Protein AF-A0A2D4XQH2-F1 (afdb_monomer_lite)

Structure (mmCIF, N/CA/C/O backbone):
data_AF-A0A2D4XQH2-F1
#
_entry.id   AF-A0A2D4XQH2-F1
#
loop_
_atom_site.group_PDB
_atom_site.id
_atom_site.type_symbol
_atom_site.label_atom_id
_atom_site.label_alt_id
_atom_site.label_comp_id
_atom_site.label_asym_id
_atom_site.label_entity_id
_atom_site.label_seq_id
_atom_site.pdbx_PDB_ins_code
_atom_site.Cartn_x
_atom_site.Cartn_y
_atom_site.Cartn_z
_atom_site.occupancy
_atom_site.B_iso_or_equiv
_atom_site.auth_seq_id
_atom_site.auth_comp_id
_atom_site.auth_asym_id
_atom_site.auth_atom_id
_atom_site.pdbx_PDB_model_num
ATOM 1 N N . MET A 1 1 ? -14.498 -69.680 121.177 1.00 33.56 1 MET A N 1
ATOM 2 C CA . MET A 1 1 ? -14.642 -70.491 119.951 1.00 33.56 1 MET A CA 1
ATOM 3 C C . MET A 1 1 ? -16.124 -70.584 119.630 1.00 33.56 1 MET A C 1
ATOM 5 O O . MET A 1 1 ? -16.841 -70.892 120.567 1.00 33.56 1 MET A O 1
ATOM 9 N N . ALA A 1 2 ? -16.500 -70.309 118.367 1.00 35.28 2 ALA A N 1
ATOM 10 C CA . ALA A 1 2 ? -17.750 -70.662 117.654 1.00 35.28 2 ALA A CA 1
ATOM 11 C C . ALA A 1 2 ? -19.097 -70.242 118.309 1.00 35.28 2 ALA A C 1
ATOM 13 O O . ALA A 1 2 ? -19.304 -70.451 119.488 1.00 35.28 2 ALA A O 1
ATOM 14 N N . GLU A 1 3 ? -20.089 -69.634 117.653 1.00 36.34 3 GLU A N 1
ATOM 15 C CA . GLU A 1 3 ? -20.541 -69.719 116.262 1.00 36.34 3 GLU A CA 1
ATOM 16 C C . GLU A 1 3 ? -21.448 -68.514 115.923 1.00 36.34 3 GLU A C 1
ATOM 18 O O . GLU A 1 3 ? -22.173 -67.991 116.769 1.00 36.34 3 GLU A O 1
ATOM 23 N N . ILE A 1 4 ? -21.423 -68.096 114.658 1.00 46.62 4 ILE A N 1
ATOM 24 C CA . ILE A 1 4 ? -22.301 -67.083 114.059 1.00 46.62 4 ILE A CA 1
ATOM 25 C C . ILE A 1 4 ? -23.656 -67.728 113.737 1.00 46.62 4 ILE A C 1
ATOM 27 O O . ILE A 1 4 ? -23.689 -68.774 113.091 1.00 46.62 4 ILE A O 1
ATOM 31 N N . ARG A 1 5 ? -24.777 -67.051 114.025 1.00 40.00 5 ARG A N 1
ATOM 32 C CA . ARG A 1 5 ? -26.011 -67.227 113.240 1.00 40.00 5 ARG A CA 1
ATOM 33 C C . ARG A 1 5 ? -26.412 -65.916 112.573 1.00 40.00 5 ARG A C 1
ATOM 35 O O . ARG A 1 5 ? -26.566 -64.883 113.213 1.00 40.00 5 ARG A O 1
ATOM 42 N N . ARG A 1 6 ? -26.485 -66.003 111.244 1.00 38.06 6 ARG A N 1
ATOM 43 C CA . ARG A 1 6 ? -26.734 -64.934 110.278 1.00 38.06 6 ARG A CA 1
ATOM 44 C C . ARG A 1 6 ? -28.189 -64.455 110.297 1.00 38.06 6 ARG A C 1
ATOM 46 O O . ARG A 1 6 ? -29.112 -65.217 110.558 1.00 38.06 6 ARG A O 1
ATOM 53 N N . LEU A 1 7 ? -28.309 -63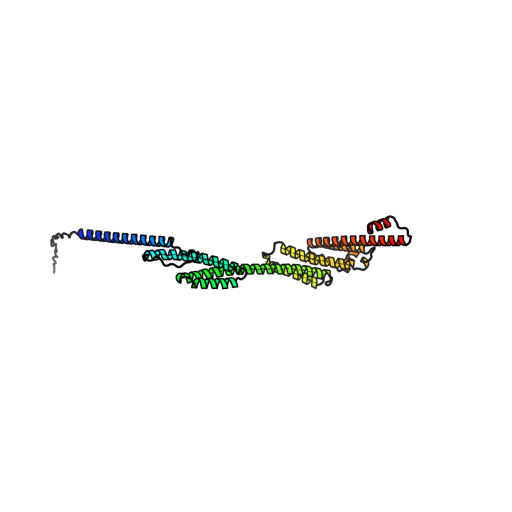.183 109.933 1.00 50.84 7 LEU A N 1
ATOM 54 C CA . LEU A 1 7 ? -29.490 -62.382 109.624 1.00 50.84 7 LEU A CA 1
ATOM 55 C C . LEU A 1 7 ? -30.499 -63.082 108.695 1.00 50.84 7 LEU A C 1
ATOM 57 O O . LEU A 1 7 ? -30.106 -63.725 107.722 1.00 50.84 7 LEU A O 1
ATOM 61 N N . GLN A 1 8 ? -31.787 -62.801 108.902 1.00 37.16 8 GLN A N 1
ATOM 62 C CA . GLN A 1 8 ? -32.761 -62.720 107.812 1.00 37.16 8 GLN A CA 1
ATOM 63 C C . GLN A 1 8 ? -33.460 -61.363 107.879 1.00 37.16 8 GLN A C 1
ATOM 65 O O . GLN A 1 8 ? -34.211 -61.068 108.806 1.00 37.16 8 GLN A O 1
ATOM 70 N N . SER A 1 9 ? -33.155 -60.519 106.898 1.00 39.28 9 SER A N 1
ATOM 71 C CA . SER A 1 9 ? -33.803 -59.236 106.667 1.00 39.28 9 SER A CA 1
ATOM 72 C C . SER A 1 9 ? -34.855 -59.358 105.563 1.00 39.28 9 SER A C 1
ATOM 74 O O . SER A 1 9 ? -34.510 -59.753 104.452 1.00 39.28 9 SER A O 1
ATOM 76 N N . GLN A 1 10 ? -36.056 -58.858 105.882 1.00 45.34 10 GLN A N 1
ATOM 77 C CA . GLN A 1 10 ? -37.052 -58.220 104.999 1.00 45.34 10 GLN A CA 1
ATOM 78 C C . GLN A 1 10 ? -37.890 -59.114 104.052 1.00 45.34 10 GLN A C 1
ATOM 80 O O . GLN A 1 10 ? -37.383 -60.085 103.506 1.00 45.34 10 GLN A O 1
ATOM 85 N N . PRO A 1 11 ? -39.203 -58.812 103.884 1.00 40.53 11 PRO A N 1
ATOM 86 C CA . PRO A 1 11 ? -39.666 -57.524 103.353 1.00 40.53 11 PRO A CA 1
ATOM 87 C C . PRO A 1 11 ? -40.756 -56.819 104.173 1.00 40.53 11 PRO A C 1
ATOM 89 O O . PRO A 1 11 ? -41.737 -57.410 104.619 1.00 40.53 11 PRO A O 1
ATOM 92 N N . VAL A 1 12 ? -40.602 -55.500 104.308 1.00 47.88 12 VAL A N 1
ATOM 93 C CA . VAL A 1 12 ? -41.671 -54.599 104.746 1.00 47.88 12 VAL A CA 1
ATOM 94 C C . VAL A 1 12 ? -42.669 -54.492 103.595 1.00 47.88 12 VAL A C 1
ATOM 96 O O . VAL A 1 12 ? -42.350 -53.955 102.535 1.00 47.88 12 VAL A O 1
ATOM 99 N N . PHE A 1 13 ? -43.876 -55.021 103.790 1.00 39.31 13 PHE A N 1
ATOM 100 C CA . PHE A 1 13 ? -44.998 -54.838 102.872 1.00 39.31 13 PHE A CA 1
ATOM 101 C C . PHE A 1 13 ? -45.467 -53.380 102.926 1.00 39.31 13 PHE A C 1
ATOM 103 O O . PHE A 1 13 ? -46.386 -53.032 103.664 1.00 39.31 13 PHE A O 1
ATOM 110 N N . ASN A 1 14 ? -44.836 -52.515 102.134 1.00 46.44 14 ASN A N 1
ATOM 111 C CA . ASN A 1 14 ? -45.397 -51.210 101.827 1.00 46.44 14 ASN A CA 1
ATOM 112 C C . ASN A 1 14 ? -46.327 -51.390 100.621 1.00 46.44 14 ASN A C 1
ATOM 114 O O . ASN A 1 14 ? -45.873 -51.558 99.489 1.00 46.44 14 ASN A O 1
ATOM 118 N N . LYS A 1 15 ? -47.639 -51.447 100.871 1.00 43.81 15 LYS A N 1
ATOM 119 C CA . LYS A 1 15 ? -48.638 -51.426 99.796 1.00 43.81 15 LYS A CA 1
ATOM 120 C C . LYS A 1 15 ? -48.447 -50.120 99.009 1.00 43.81 15 LYS A C 1
ATOM 122 O O . LYS A 1 15 ? -48.365 -49.070 99.648 1.00 43.81 15 LYS A O 1
ATOM 127 N N . PRO A 1 16 ? -48.386 -50.135 97.666 1.00 48.94 16 PRO A N 1
ATOM 128 C CA . PRO A 1 16 ? -48.354 -48.897 96.908 1.00 48.94 16 PRO A CA 1
ATOM 129 C C . PRO A 1 16 ? -49.675 -48.163 97.149 1.00 48.94 16 PRO A C 1
ATOM 131 O O . PRO A 1 16 ? -50.749 -48.646 96.790 1.00 48.94 16 PRO A O 1
ATOM 134 N N . ILE A 1 17 ? -49.592 -47.003 97.797 1.00 40.69 17 ILE A N 1
ATOM 135 C CA . ILE A 1 17 ? -50.653 -46.002 97.752 1.00 40.69 17 ILE A CA 1
ATOM 136 C C . ILE A 1 17 ? -50.818 -45.669 96.271 1.00 40.69 17 ILE A C 1
ATOM 138 O O . ILE A 1 17 ? -49.867 -45.229 95.625 1.00 40.69 17 ILE A O 1
ATOM 142 N N . GLY A 1 18 ? -52.000 -45.941 95.721 1.00 40.56 18 GLY A N 1
ATOM 143 C CA . GLY A 1 18 ? -52.347 -45.545 94.365 1.00 40.56 18 GLY A CA 1
ATOM 144 C C . GLY A 1 18 ? -52.263 -44.029 94.255 1.00 40.56 18 GLY A C 1
ATOM 145 O O . GLY A 1 18 ? -53.177 -43.321 94.670 1.00 40.56 18 GLY A O 1
ATOM 146 N N . VAL A 1 19 ? -51.154 -43.527 93.717 1.00 46.06 19 VAL A N 1
ATOM 147 C CA . VAL A 1 19 ? -51.055 -42.136 93.296 1.00 46.06 19 VAL A CA 1
ATOM 148 C C . VAL A 1 19 ? -51.860 -42.047 92.010 1.00 46.06 19 VAL A C 1
ATOM 150 O O . VAL A 1 19 ? -51.400 -42.449 90.941 1.00 46.06 19 VAL A O 1
ATOM 153 N N . VAL A 1 20 ? -53.098 -41.570 92.123 1.00 46.50 20 VAL A N 1
ATOM 154 C CA . VAL A 1 20 ? -53.851 -41.090 90.967 1.00 46.50 20 VAL A CA 1
ATOM 155 C C . VAL A 1 20 ? -53.022 -39.943 90.405 1.00 46.50 20 VAL A C 1
ATOM 157 O O . VAL A 1 20 ? -52.939 -38.875 91.008 1.00 46.50 20 VAL A O 1
ATOM 160 N N . THR A 1 21 ? -52.322 -40.189 89.300 1.00 48.94 21 THR A N 1
ATOM 161 C CA . THR A 1 21 ? -51.629 -39.128 88.579 1.00 48.94 21 THR A CA 1
ATOM 162 C C . THR A 1 21 ? -52.710 -38.156 88.108 1.00 48.94 21 THR A C 1
ATOM 164 O O . THR A 1 21 ? -53.622 -38.583 87.393 1.00 48.94 21 THR A O 1
ATOM 167 N N . PRO A 1 22 ? -52.689 -36.877 88.530 1.00 49.72 22 PRO A N 1
ATOM 168 C CA . PRO A 1 22 ? -53.631 -35.906 88.003 1.00 49.72 22 PRO A CA 1
ATOM 169 C C . PRO A 1 22 ? -53.461 -35.878 86.483 1.00 49.72 22 PRO A C 1
ATOM 171 O O . PRO A 1 22 ? -52.346 -35.866 85.963 1.00 49.72 22 PRO A O 1
ATOM 174 N N . SER A 1 23 ? -54.575 -35.973 85.764 1.00 53.53 23 SER A N 1
ATOM 175 C CA . SER A 1 23 ? -54.572 -36.045 84.308 1.00 53.53 23 SER A CA 1
ATOM 176 C C . SER A 1 23 ? -53.878 -34.814 83.715 1.00 53.53 23 SER A C 1
ATOM 178 O O . SER A 1 23 ? -54.429 -33.716 83.715 1.00 53.53 23 SER A O 1
ATOM 180 N N . ASN A 1 24 ? -52.689 -35.009 83.135 1.00 56.41 24 ASN A N 1
ATOM 181 C CA . ASN A 1 24 ? -51.982 -33.991 82.348 1.00 56.41 24 ASN A CA 1
ATOM 182 C C . ASN A 1 24 ? -52.669 -33.714 80.993 1.00 56.41 24 ASN A C 1
ATOM 184 O O . ASN A 1 24 ? -52.065 -33.079 80.134 1.00 56.41 24 ASN A O 1
ATOM 188 N N . ALA A 1 25 ? -53.889 -34.214 80.753 1.00 55.41 25 ALA A N 1
ATOM 189 C CA . ALA A 1 25 ? -54.602 -34.027 79.490 1.00 55.41 25 ALA A CA 1
ATOM 190 C C . ALA A 1 25 ? -54.960 -32.555 79.240 1.00 55.41 25 ALA A C 1
ATOM 192 O O . ALA A 1 25 ? -54.833 -32.093 78.115 1.00 55.41 25 ALA A O 1
ATOM 193 N N . GLY A 1 26 ? -55.326 -31.797 80.282 1.00 55.16 26 GLY A N 1
ATOM 194 C CA . GLY A 1 26 ? -55.585 -30.356 80.158 1.00 55.16 26 GLY A CA 1
ATOM 195 C C . GLY A 1 26 ? -54.319 -29.540 79.871 1.00 55.16 26 GLY A C 1
ATOM 196 O O . GLY A 1 26 ? -54.359 -28.609 79.076 1.00 55.16 26 GLY A O 1
ATOM 197 N N . VAL A 1 27 ? -53.181 -29.932 80.459 1.00 61.25 27 VAL A N 1
ATOM 198 C CA . VAL A 1 27 ? -51.874 -29.288 80.228 1.00 61.25 27 VAL A CA 1
ATOM 199 C C . VAL A 1 27 ? -51.341 -29.624 78.832 1.00 61.25 27 VAL A C 1
ATOM 201 O O . VAL A 1 27 ? -50.941 -28.719 78.113 1.00 61.25 27 VAL A O 1
ATOM 204 N N . ARG A 1 28 ? -51.437 -30.888 78.394 1.00 60.81 28 ARG A N 1
ATOM 205 C CA . ARG A 1 28 ? -51.074 -31.305 77.028 1.00 60.81 28 ARG A CA 1
ATOM 206 C C . ARG A 1 28 ? -51.970 -30.678 75.965 1.00 60.81 28 ARG A C 1
ATOM 208 O O . ARG A 1 28 ? -51.460 -30.221 74.953 1.00 60.81 28 ARG A O 1
ATOM 215 N N . ALA A 1 29 ? -53.279 -30.590 76.204 1.00 60.72 29 ALA A N 1
ATOM 216 C CA . ALA A 1 29 ? -54.193 -29.900 75.295 1.00 60.72 29 ALA A CA 1
ATOM 217 C C . ALA A 1 29 ? -53.886 -28.393 75.217 1.00 60.72 29 ALA A C 1
ATOM 219 O O . ALA A 1 29 ? -53.939 -27.809 74.134 1.00 60.72 29 ALA A O 1
ATOM 220 N N . ALA A 1 30 ? -53.516 -27.758 76.335 1.00 60.03 30 ALA A N 1
ATOM 221 C CA . ALA A 1 30 ? -53.080 -26.362 76.349 1.00 60.03 30 ALA A CA 1
ATOM 222 C C . ALA A 1 30 ? -51.736 -26.161 75.621 1.00 60.03 30 ALA A C 1
ATOM 224 O O . ALA A 1 30 ? -51.608 -25.216 74.847 1.00 60.03 30 ALA A O 1
ATOM 225 N N . GLU A 1 31 ? -50.767 -27.063 75.798 1.00 68.94 31 GLU A N 1
ATOM 226 C CA . GLU A 1 31 ? -49.486 -27.061 75.075 1.00 68.94 31 GLU A CA 1
ATOM 227 C C . GLU A 1 31 ? -49.671 -27.302 73.571 1.00 68.94 31 GLU A C 1
ATOM 229 O O . GLU A 1 31 ? -49.064 -26.612 72.755 1.00 68.94 31 GLU A O 1
ATOM 234 N N . GLU A 1 32 ? -50.540 -28.231 73.170 1.00 68.12 32 GLU A N 1
ATOM 235 C CA . GLU A 1 32 ? -50.879 -28.478 71.764 1.00 68.12 32 GLU A CA 1
ATOM 236 C C . GLU A 1 32 ? -51.598 -27.283 71.133 1.00 68.12 32 GLU A C 1
ATOM 238 O O . GLU A 1 32 ? -51.274 -26.898 70.010 1.00 68.12 32 GLU A O 1
ATOM 243 N N . THR A 1 33 ? -52.504 -26.633 71.869 1.00 66.44 33 THR A N 1
ATOM 244 C CA . THR A 1 33 ? -53.197 -25.419 71.407 1.00 66.44 33 THR A CA 1
ATOM 245 C C . THR A 1 33 ? -52.235 -24.234 71.300 1.00 66.44 33 THR A C 1
ATOM 247 O O . THR A 1 33 ? -52.284 -23.491 70.320 1.00 66.44 33 THR A O 1
ATOM 250 N N . ALA A 1 34 ? -51.311 -24.075 72.252 1.00 68.31 34 ALA A N 1
ATOM 251 C CA . ALA A 1 34 ? -50.267 -23.053 72.205 1.00 68.31 34 ALA A CA 1
ATOM 252 C C . ALA A 1 34 ? -49.289 -23.289 71.041 1.00 68.31 34 ALA A C 1
ATOM 254 O O . ALA A 1 34 ? -48.958 -22.354 70.312 1.00 68.31 34 ALA A O 1
ATOM 255 N N . ASN A 1 35 ? -48.883 -24.540 70.805 1.00 75.38 35 ASN A N 1
ATOM 256 C CA . ASN A 1 35 ? -48.031 -24.924 69.678 1.00 75.38 35 ASN A CA 1
ATOM 257 C C . ASN A 1 35 ? -48.737 -24.734 68.328 1.00 75.38 35 ASN A C 1
ATOM 259 O O . ASN A 1 35 ? -48.115 -24.276 67.367 1.00 75.38 35 ASN A O 1
ATOM 263 N N . LEU A 1 36 ? -50.032 -25.048 68.242 1.00 74.06 36 LEU A N 1
ATOM 264 C CA . LEU A 1 36 ? -50.850 -24.784 67.060 1.00 74.06 36 LEU A CA 1
ATOM 265 C C . LEU A 1 36 ? -50.985 -23.276 66.813 1.00 74.06 36 LEU A C 1
ATOM 267 O O . LEU A 1 36 ? -50.742 -22.826 65.696 1.00 74.06 36 LEU A O 1
ATOM 271 N N . GLY A 1 37 ? -51.281 -22.489 67.850 1.00 68.94 37 GLY A N 1
ATOM 272 C CA . GLY A 1 37 ? -51.360 -21.029 67.776 1.00 68.94 37 GLY A CA 1
ATOM 273 C C . GLY A 1 37 ? -50.041 -20.386 67.341 1.00 68.94 37 GLY A C 1
ATOM 274 O O . GLY A 1 37 ? -50.038 -19.528 66.460 1.00 68.94 37 GLY A O 1
ATOM 275 N N . ALA A 1 38 ? -48.908 -20.857 67.869 1.00 73.12 38 ALA A N 1
ATOM 276 C CA . ALA A 1 38 ? -47.577 -20.411 67.460 1.00 73.12 38 ALA A CA 1
ATOM 277 C C . ALA A 1 38 ? -47.268 -20.768 65.994 1.00 73.12 38 ALA A C 1
ATOM 279 O O . ALA A 1 38 ? -46.775 -19.924 65.247 1.00 73.12 38 ALA A O 1
ATOM 280 N N . ARG A 1 39 ? -47.613 -21.984 65.541 1.00 74.81 39 ARG A N 1
ATOM 281 C CA . ARG A 1 39 ? -47.459 -22.396 64.131 1.00 74.81 39 ARG A CA 1
ATOM 282 C C . ARG A 1 39 ? -48.355 -21.594 63.192 1.00 74.81 39 ARG A C 1
ATOM 284 O O . ARG A 1 39 ? -47.905 -21.206 62.117 1.00 74.81 39 ARG A O 1
ATOM 291 N N . MET A 1 40 ? -49.595 -21.316 63.593 1.00 72.44 40 MET A N 1
ATOM 292 C CA . MET A 1 40 ? -50.516 -20.477 62.827 1.00 72.44 40 MET A CA 1
ATOM 293 C C . MET A 1 40 ? -49.982 -19.049 62.716 1.00 72.44 40 MET A C 1
ATOM 295 O O . MET A 1 40 ? -49.864 -18.539 61.607 1.00 72.44 40 MET A O 1
ATOM 299 N N . MET A 1 41 ? -49.576 -18.435 63.830 1.00 73.50 41 MET A N 1
ATOM 300 C CA . MET A 1 41 ? -48.958 -17.103 63.852 1.00 73.50 41 MET A CA 1
ATOM 301 C C . MET A 1 41 ? -47.714 -17.033 62.960 1.00 73.50 41 MET A C 1
ATOM 303 O O . MET A 1 41 ? -47.587 -16.111 62.156 1.00 73.50 41 MET A O 1
ATOM 307 N N . GLN A 1 42 ? -46.833 -18.034 63.030 1.00 77.56 42 GLN A N 1
ATOM 308 C CA . GLN A 1 42 ? -45.650 -18.111 62.173 1.00 77.56 42 GLN A CA 1
ATOM 309 C C . GLN A 1 42 ? -46.024 -18.269 60.692 1.00 77.56 42 GLN A C 1
ATOM 311 O O . GLN A 1 42 ? -45.410 -17.647 59.829 1.00 77.56 42 GLN A O 1
ATOM 316 N N . SER A 1 43 ? -47.047 -19.070 60.383 1.00 78.75 43 SER A N 1
ATOM 317 C CA . SER A 1 43 ? -47.544 -19.245 59.016 1.00 78.75 43 SER A CA 1
ATOM 318 C C . SER A 1 43 ? -48.155 -17.959 58.457 1.00 78.75 43 SER A C 1
ATOM 320 O O . SER A 1 43 ? -47.904 -17.634 57.299 1.00 78.75 43 SER A O 1
ATOM 322 N N . PHE A 1 44 ? -48.935 -17.221 59.252 1.00 79.81 44 PHE A N 1
ATOM 323 C CA . PHE A 1 44 ? -49.483 -15.923 58.850 1.00 79.81 44 PHE A CA 1
ATOM 324 C C . PHE A 1 44 ? -48.372 -14.898 58.643 1.00 79.81 44 PHE A C 1
ATOM 326 O O . PHE A 1 44 ? -48.356 -14.221 57.620 1.00 79.81 44 PHE A O 1
ATOM 333 N N . PHE A 1 45 ? -47.398 -14.844 59.552 1.00 82.81 45 PHE A N 1
ATOM 334 C CA . PHE A 1 45 ? -46.233 -13.979 59.405 1.00 82.81 45 PHE A CA 1
ATOM 335 C C . PHE A 1 45 ? -45.446 -14.297 58.127 1.00 82.81 45 PHE A C 1
ATOM 337 O O . PHE A 1 45 ? -45.153 -13.394 57.352 1.00 82.81 45 PHE A O 1
ATOM 344 N N . ASN A 1 46 ? -45.163 -15.574 57.853 1.00 84.62 46 ASN A N 1
ATOM 345 C CA . ASN A 1 46 ? -44.449 -15.989 56.643 1.00 84.62 46 ASN A CA 1
ATOM 346 C C . ASN A 1 46 ? -45.233 -15.659 55.363 1.00 84.62 46 ASN A C 1
ATOM 348 O O . ASN A 1 46 ? -44.637 -15.219 54.380 1.00 84.62 46 ASN A O 1
ATOM 352 N N . LYS A 1 47 ? -46.559 -15.838 55.376 1.00 85.50 47 LYS A N 1
ATOM 353 C CA . LYS A 1 47 ? -47.427 -15.487 54.246 1.00 85.50 47 LYS A CA 1
ATOM 354 C C . LYS A 1 47 ? -47.428 -13.981 53.987 1.00 85.50 47 LYS A C 1
ATOM 356 O O . LYS A 1 47 ? -47.327 -13.564 52.839 1.00 85.50 47 LYS A O 1
ATOM 361 N N . GLU A 1 48 ? -47.469 -13.168 55.040 1.00 81.31 48 GLU A N 1
ATOM 362 C CA . GLU A 1 48 ? -47.373 -11.716 54.891 1.00 81.31 48 GLU A CA 1
ATOM 363 C C . GLU A 1 48 ? -45.983 -11.260 54.448 1.00 81.31 48 GLU A C 1
ATOM 365 O O . GLU A 1 48 ? -45.861 -10.362 53.619 1.00 81.31 48 GLU A O 1
ATOM 370 N N . VAL A 1 49 ? -44.916 -11.908 54.919 1.00 85.44 49 VAL A N 1
ATOM 371 C CA . VAL A 1 49 ? -43.554 -11.663 54.424 1.00 85.44 49 VAL A CA 1
ATOM 372 C C . VAL A 1 49 ? -43.471 -11.946 52.921 1.00 85.44 49 VAL A C 1
ATOM 374 O O . VAL A 1 49 ? -42.941 -11.109 52.192 1.00 85.44 49 VAL A O 1
ATOM 377 N N . GLN A 1 50 ? -44.028 -13.066 52.445 1.00 86.19 50 GLN A N 1
ATOM 378 C CA . GLN A 1 50 ? -44.087 -13.389 51.014 1.00 86.19 50 GLN A CA 1
ATOM 379 C C . GLN A 1 50 ? -44.902 -12.361 50.223 1.00 86.19 50 GLN A C 1
ATOM 381 O O . GLN A 1 50 ? -44.404 -11.834 49.233 1.00 86.19 50 GLN A O 1
ATOM 386 N N . ALA A 1 51 ? -46.092 -11.984 50.696 1.00 84.56 51 ALA A N 1
ATOM 387 C CA . ALA A 1 51 ? -46.917 -10.974 50.031 1.00 84.56 51 ALA A CA 1
ATOM 388 C C . ALA A 1 51 ? -46.204 -9.609 49.924 1.00 84.56 51 ALA A C 1
ATOM 390 O O . ALA A 1 51 ? -46.332 -8.892 48.931 1.00 84.56 51 ALA A O 1
ATOM 391 N N . GLN A 1 52 ? -45.414 -9.237 50.936 1.00 84.25 52 GLN A N 1
ATOM 392 C CA . GLN A 1 52 ? -44.602 -8.017 50.909 1.00 84.25 52 GLN A CA 1
ATOM 393 C C . GLN A 1 52 ? -43.392 -8.130 49.971 1.00 84.25 52 GLN A C 1
ATOM 395 O O . GLN A 1 52 ? -43.019 -7.137 49.346 1.00 84.25 52 GLN A O 1
ATOM 400 N N . GLN A 1 53 ? -42.787 -9.314 49.842 1.00 87.88 53 GLN A N 1
ATOM 401 C CA . GLN A 1 53 ? -41.738 -9.571 48.848 1.00 87.88 53 GLN A CA 1
ATOM 402 C C . GLN A 1 53 ? -42.292 -9.467 47.423 1.00 87.88 53 GLN A C 1
ATOM 404 O O . GLN A 1 53 ? -41.712 -8.756 46.605 1.00 87.88 53 GLN A O 1
ATOM 409 N N . GLU A 1 54 ? -43.439 -10.092 47.147 1.00 88.12 54 GLU A N 1
ATOM 410 C CA . GLU A 1 54 ? -44.126 -10.027 45.850 1.00 88.12 54 GLU A CA 1
ATOM 411 C C . GLU A 1 54 ? -44.482 -8.585 45.472 1.00 88.12 54 GLU A C 1
ATOM 413 O O . GLU A 1 54 ? -44.145 -8.145 44.375 1.00 88.12 54 GLU A O 1
ATOM 418 N N . LYS A 1 55 ? -45.034 -7.799 46.410 1.00 86.06 55 LYS A N 1
ATOM 419 C CA . LYS A 1 55 ? -45.254 -6.353 46.212 1.00 86.06 55 LYS A CA 1
ATOM 420 C C . LYS A 1 55 ? -43.968 -5.595 45.888 1.00 86.06 55 LYS A C 1
ATOM 422 O O . LYS A 1 55 ? -43.983 -4.672 45.077 1.00 86.06 55 LYS A O 1
ATOM 427 N N . GLY A 1 56 ? -42.852 -5.959 46.521 1.00 84.69 56 GLY A N 1
ATOM 428 C CA . GLY A 1 56 ? -41.542 -5.384 46.215 1.00 84.69 56 GLY A CA 1
ATOM 429 C C . GLY A 1 56 ? -41.103 -5.670 44.775 1.00 84.69 56 GLY A C 1
ATOM 430 O O . GLY A 1 56 ? -40.653 -4.761 44.078 1.00 84.69 56 GLY A O 1
ATOM 431 N N . VAL A 1 57 ? -41.280 -6.909 44.310 1.00 88.75 57 VAL A N 1
ATOM 432 C CA . VAL A 1 57 ? -40.974 -7.319 42.929 1.00 88.75 57 VAL A CA 1
ATOM 433 C C . VAL A 1 57 ? -41.886 -6.615 41.924 1.00 88.75 57 VAL A C 1
ATOM 435 O O . VAL A 1 57 ? -41.397 -6.082 40.929 1.00 88.75 57 VAL A O 1
ATOM 438 N N . GLU A 1 58 ? -43.191 -6.568 42.188 1.00 88.12 58 GLU A N 1
ATOM 439 C CA . GLU A 1 58 ? -44.173 -5.922 41.315 1.00 88.12 58 GLU A CA 1
ATOM 440 C C . GLU A 1 58 ? -43.850 -4.436 41.131 1.00 88.12 58 GLU A C 1
ATOM 442 O O . GLU A 1 58 ? -43.735 -3.956 40.000 1.00 88.12 58 GLU A O 1
ATOM 447 N N . ILE A 1 59 ? -43.592 -3.722 42.227 1.00 86.56 59 ILE A N 1
ATOM 448 C CA . ILE A 1 59 ? -43.253 -2.300 42.165 1.00 86.56 59 ILE A CA 1
ATOM 449 C C . ILE A 1 59 ? -41.924 -2.092 41.438 1.00 86.56 59 ILE A C 1
ATOM 451 O O . ILE A 1 59 ? -41.841 -1.221 40.575 1.00 86.56 59 ILE A O 1
ATOM 455 N N . ALA A 1 60 ? -40.903 -2.913 41.701 1.00 86.69 60 ALA A N 1
ATOM 456 C CA . ALA A 1 60 ? -39.650 -2.837 40.954 1.00 86.69 60 ALA A CA 1
ATOM 457 C C . ALA A 1 60 ? -39.846 -3.091 39.451 1.00 86.69 60 ALA A C 1
ATOM 459 O O . ALA A 1 60 ? -39.208 -2.433 38.628 1.00 86.69 60 ALA A O 1
ATOM 460 N N . SER A 1 61 ? -40.746 -4.002 39.070 1.00 84.75 61 SER A N 1
ATOM 461 C CA . SER A 1 61 ? -41.052 -4.303 37.667 1.00 84.75 61 SER A CA 1
ATOM 462 C C . SER A 1 61 ? -41.704 -3.120 36.943 1.00 84.75 61 SER A C 1
ATOM 464 O O . SER A 1 61 ? -41.318 -2.819 35.813 1.00 84.75 61 SER A O 1
ATOM 466 N N . GLN A 1 62 ? -42.581 -2.380 37.625 1.00 85.94 62 GLN A N 1
ATOM 467 C CA . GLN A 1 62 ? -43.278 -1.202 37.096 1.00 85.94 62 GLN A CA 1
ATOM 468 C C . GLN A 1 62 ? -42.468 0.094 37.244 1.00 85.94 62 GLN A C 1
ATOM 470 O O . GLN A 1 62 ? -42.808 1.117 36.652 1.00 85.94 62 GLN A O 1
ATOM 475 N N . PHE A 1 63 ? -41.377 0.065 38.013 1.00 86.25 63 PHE A N 1
ATOM 476 C CA . PHE A 1 63 ? -40.537 1.231 38.241 1.00 86.25 63 PHE A CA 1
ATOM 477 C C . PHE A 1 63 ? -39.857 1.688 36.943 1.00 86.25 63 PHE A C 1
ATOM 479 O O . PHE A 1 63 ? -39.064 0.950 36.339 1.00 86.25 63 PHE A O 1
ATOM 486 N N . ALA A 1 64 ? -40.177 2.913 36.527 1.00 84.94 64 ALA A N 1
ATOM 487 C CA . ALA A 1 64 ? -39.584 3.581 35.379 1.00 84.94 64 ALA A CA 1
ATOM 488 C C . ALA A 1 64 ? -38.366 4.399 35.826 1.00 84.94 64 ALA A C 1
ATOM 490 O O . ALA A 1 64 ? -38.497 5.331 36.617 1.00 84.94 64 ALA A O 1
ATOM 491 N N . VAL A 1 65 ? -37.194 4.042 35.296 1.00 87.19 65 VAL A N 1
ATOM 492 C CA . VAL A 1 65 ? -35.910 4.708 35.587 1.00 87.19 65 VAL A CA 1
ATOM 493 C C . VAL A 1 65 ? -35.598 5.868 34.638 1.00 87.19 65 VAL A C 1
ATOM 495 O O . VAL A 1 65 ? -34.660 6.618 34.886 1.00 87.19 65 VAL A O 1
ATOM 498 N N . ARG A 1 66 ? -36.374 6.017 33.555 1.00 87.62 66 ARG A N 1
ATOM 499 C CA . ARG A 1 66 ? -36.229 7.090 32.563 1.00 87.62 66 ARG A CA 1
ATOM 500 C C . ARG A 1 66 ? -37.402 8.066 32.616 1.00 87.62 66 ARG A C 1
ATOM 502 O O . ARG A 1 66 ? -38.544 7.664 32.855 1.00 87.62 66 ARG A O 1
ATOM 509 N N . ASN A 1 67 ? -37.114 9.338 32.361 1.00 85.31 67 ASN A N 1
ATOM 510 C CA . ASN A 1 67 ? -38.111 10.394 32.204 1.00 85.31 67 ASN A CA 1
ATOM 511 C C . ASN A 1 67 ? -38.687 10.426 30.766 1.00 85.31 67 ASN A C 1
ATOM 513 O O . ASN A 1 67 ? -38.297 9.645 29.896 1.00 85.31 67 ASN A O 1
ATOM 517 N N . ALA A 1 68 ? -39.608 11.355 30.485 1.00 78.00 68 ALA A N 1
ATOM 518 C CA . ALA A 1 68 ? -40.213 11.508 29.152 1.00 78.00 68 ALA A CA 1
ATOM 519 C C . ALA A 1 68 ? -39.210 11.908 28.047 1.00 78.00 68 ALA A C 1
ATOM 521 O O . ALA A 1 68 ? -39.467 11.666 26.870 1.00 78.00 68 ALA A O 1
ATOM 522 N N . LYS A 1 69 ? -38.067 12.496 28.421 1.00 80.06 69 LYS A N 1
ATOM 523 C CA . LYS A 1 69 ? -36.955 12.855 27.528 1.00 80.06 69 LYS A CA 1
ATOM 524 C C . LYS A 1 69 ? -35.948 11.715 27.339 1.00 80.06 69 LYS A C 1
ATOM 526 O O . LYS A 1 69 ? -34.969 11.899 26.633 1.00 80.06 69 LYS A O 1
ATOM 531 N N . GLN A 1 70 ? -36.227 10.541 27.915 1.00 80.38 70 GLN A N 1
ATOM 532 C CA . GLN A 1 70 ? -35.350 9.371 27.958 1.00 80.38 70 GLN A CA 1
ATOM 533 C C . GLN A 1 70 ? -34.102 9.526 28.840 1.00 80.38 70 GLN A C 1
ATOM 535 O O . GLN A 1 70 ? -33.272 8.625 28.826 1.00 80.38 70 GLN A O 1
ATOM 540 N N . ASP A 1 71 ? -33.983 10.566 29.669 1.00 82.50 71 ASP A N 1
ATOM 541 C CA . ASP A 1 71 ? -32.861 10.687 30.613 1.00 82.50 71 ASP A CA 1
ATOM 542 C C . ASP A 1 71 ? -33.099 9.829 31.861 1.00 82.50 71 ASP A C 1
ATOM 544 O O . ASP A 1 71 ? -34.244 9.652 32.295 1.00 82.50 71 ASP A O 1
ATOM 548 N N . VAL A 1 72 ? -32.020 9.328 32.467 1.00 85.00 72 VAL A N 1
ATOM 549 C CA . VAL A 1 72 ? -32.079 8.627 33.757 1.00 85.00 72 VAL A CA 1
ATOM 550 C C . VAL A 1 72 ? -32.514 9.597 34.859 1.00 85.00 72 VAL A C 1
ATOM 552 O O . VAL A 1 72 ? -31.887 10.630 35.075 1.00 85.00 72 VAL A O 1
ATOM 555 N N . GLU A 1 73 ? -33.583 9.255 35.579 1.00 86.69 73 GLU A N 1
ATOM 556 C CA . GLU A 1 73 ? -34.129 10.070 36.667 1.00 86.69 73 GLU A CA 1
ATOM 557 C C . GLU A 1 73 ? -34.131 9.276 37.975 1.00 86.69 73 GLU A C 1
ATOM 559 O O . GLU A 1 73 ? -34.812 8.253 38.095 1.00 86.69 73 GLU A O 1
ATOM 564 N N . TYR A 1 74 ? -33.379 9.747 38.970 1.00 84.06 74 TYR A N 1
ATOM 565 C CA . TYR A 1 74 ? -33.282 9.109 40.283 1.00 84.06 74 TYR A CA 1
ATOM 566 C C . TYR A 1 74 ? -34.509 9.442 41.133 1.00 84.06 74 TYR A C 1
ATOM 568 O O . TYR A 1 74 ? -34.691 10.576 41.573 1.00 84.06 74 TYR A O 1
ATOM 576 N N . ARG A 1 75 ? -35.366 8.444 41.362 1.00 83.69 75 ARG A N 1
ATOM 577 C CA . ARG A 1 75 ? -36.605 8.588 42.133 1.00 83.69 75 ARG A CA 1
ATOM 578 C C . ARG A 1 75 ? -36.530 7.784 43.422 1.00 83.69 75 ARG A C 1
ATOM 580 O O . ARG A 1 75 ? -35.946 6.701 43.468 1.00 83.69 75 ARG A O 1
ATOM 587 N N . SER A 1 76 ? -37.148 8.307 44.475 1.00 80.75 76 SER A N 1
ATOM 588 C CA . SER A 1 76 ? -37.313 7.576 45.728 1.00 80.75 76 SER A CA 1
ATOM 589 C C . SER A 1 76 ? -38.382 6.488 45.589 1.00 80.75 76 SER A C 1
ATOM 591 O O . SER A 1 76 ? -39.322 6.596 44.798 1.00 80.75 76 SER A O 1
ATOM 593 N N . LEU A 1 77 ? -38.233 5.414 46.370 1.00 80.38 77 LEU A N 1
ATOM 594 C CA . LEU A 1 77 ? -39.265 4.386 46.490 1.00 80.38 77 LEU A CA 1
ATOM 595 C C . LEU A 1 77 ? -40.577 5.004 47.017 1.00 80.38 77 LEU A C 1
ATOM 597 O O . LEU A 1 77 ? -40.520 5.907 47.857 1.00 80.38 77 LEU A O 1
ATOM 601 N N . PRO A 1 78 ? -41.753 4.507 46.587 1.00 77.75 78 PRO A N 1
ATOM 602 C CA . PRO A 1 78 ? -43.041 5.019 47.046 1.00 77.75 78 PRO A CA 1
ATOM 603 C C . PRO A 1 78 ? -43.156 5.040 48.577 1.00 77.75 78 PRO A C 1
ATOM 605 O O . PRO A 1 78 ? -42.871 4.046 49.257 1.00 77.75 78 PRO A O 1
ATOM 608 N N . GLN A 1 79 ? -43.609 6.171 49.129 1.00 67.56 79 GLN A N 1
ATOM 609 C CA . GLN A 1 79 ? -43.882 6.294 50.561 1.00 67.56 79 GLN A CA 1
ATOM 610 C C . GLN A 1 79 ? -45.052 5.368 50.932 1.00 67.56 79 GLN A C 1
ATOM 612 O O . GLN A 1 79 ? -46.137 5.479 50.371 1.00 67.56 79 GLN A O 1
ATOM 617 N N . GLY A 1 80 ? -44.815 4.422 51.847 1.00 74.06 80 GLY A N 1
ATOM 618 C CA . GLY A 1 80 ? -45.805 3.421 52.277 1.00 74.06 80 GLY A CA 1
ATOM 619 C C . GLY A 1 80 ? -45.382 1.957 52.099 1.00 74.06 80 GLY A C 1
ATOM 620 O O . GLY A 1 80 ? -46.081 1.062 52.570 1.00 74.06 80 GLY A O 1
ATOM 621 N N . MET A 1 81 ? -44.234 1.681 51.470 1.00 80.69 81 MET A N 1
ATOM 622 C CA . MET A 1 81 ? -43.691 0.318 51.411 1.00 80.69 81 MET A CA 1
ATOM 623 C C . MET A 1 81 ? -43.204 -0.182 52.780 1.00 80.69 81 MET A C 1
ATOM 625 O O . MET A 1 81 ? -42.580 0.555 53.545 1.00 80.69 81 MET A O 1
ATOM 629 N N . SER A 1 82 ? -43.405 -1.476 53.052 1.00 86.31 82 SER A N 1
ATOM 630 C CA . SER A 1 82 ? -42.774 -2.143 54.195 1.00 86.31 82 SER A CA 1
ATOM 631 C C . SER A 1 82 ? -41.258 -2.277 53.996 1.00 86.31 82 SER A C 1
ATOM 633 O O . SER A 1 82 ? -40.769 -2.342 52.867 1.00 86.31 82 SER A O 1
ATOM 635 N N . LYS A 1 83 ? -40.492 -2.399 55.090 1.00 85.62 83 LYS A N 1
ATOM 636 C CA . LYS A 1 83 ? -39.030 -2.613 55.027 1.00 85.62 83 LYS A CA 1
ATOM 637 C C . LYS A 1 83 ? -38.645 -3.853 54.204 1.00 85.62 83 LYS A C 1
ATOM 639 O O . LYS A 1 83 ? -37.610 -3.856 53.545 1.00 85.62 83 LYS A O 1
ATOM 644 N N . ILE A 1 84 ? -39.478 -4.898 54.228 1.00 84.12 84 ILE A N 1
ATOM 645 C CA . ILE A 1 84 ? -39.271 -6.140 53.465 1.00 84.12 84 ILE A CA 1
ATOM 646 C C . ILE A 1 84 ? -39.480 -5.890 51.967 1.00 84.12 84 ILE A C 1
ATOM 648 O O . ILE A 1 84 ? -38.648 -6.301 51.155 1.00 84.12 84 ILE A O 1
ATOM 652 N N . ALA A 1 85 ? -40.542 -5.164 51.607 1.00 81.94 85 ALA A N 1
ATOM 653 C CA . ALA A 1 85 ? -40.813 -4.780 50.226 1.00 81.94 85 ALA A CA 1
ATOM 654 C C . ALA A 1 85 ? -39.692 -3.891 49.660 1.00 81.94 85 ALA A C 1
ATOM 656 O O . ALA A 1 85 ? -39.203 -4.157 48.567 1.00 81.94 85 ALA A O 1
ATOM 657 N N . GLN A 1 86 ? -39.206 -2.909 50.432 1.00 86.19 86 GLN A N 1
ATOM 658 C CA . GLN A 1 86 ? -38.075 -2.052 50.040 1.00 86.19 86 GLN A CA 1
ATOM 659 C C . GLN A 1 86 ? -36.787 -2.858 49.826 1.00 86.19 86 GLN A C 1
ATOM 661 O O . GLN A 1 86 ? -36.132 -2.705 48.798 1.00 86.19 86 GLN A O 1
ATOM 666 N N . LYS A 1 87 ? -36.450 -3.767 50.754 1.00 87.88 87 LYS A N 1
ATOM 667 C CA . LYS A 1 87 ? -35.260 -4.631 50.653 1.00 87.88 87 LYS A CA 1
ATOM 668 C C . LYS A 1 87 ? -35.298 -5.548 49.425 1.00 87.88 87 LYS A C 1
ATOM 670 O O . LYS A 1 87 ? -34.248 -5.904 48.900 1.00 87.88 87 LYS A O 1
ATOM 675 N N . THR A 1 88 ? -36.496 -5.919 48.976 1.00 88.44 88 THR A N 1
ATOM 676 C CA . THR A 1 88 ? -36.699 -6.753 47.783 1.00 88.44 88 THR A CA 1
ATOM 677 C C . THR A 1 88 ? -36.675 -5.918 46.498 1.00 88.44 88 THR A C 1
ATOM 679 O O . THR A 1 88 ? -36.068 -6.325 45.512 1.00 88.44 88 THR A O 1
ATOM 682 N N . ALA A 1 89 ? -37.289 -4.732 46.512 1.00 87.31 89 ALA A N 1
ATOM 683 C CA . ALA A 1 89 ? -37.412 -3.861 45.345 1.00 87.31 89 ALA A CA 1
ATOM 684 C C . ALA A 1 89 ? -36.099 -3.157 44.968 1.00 87.31 89 ALA A C 1
ATOM 686 O O . ALA A 1 89 ? -35.765 -3.070 43.787 1.00 87.31 89 ALA A O 1
ATOM 687 N N . GLN A 1 90 ? -35.345 -2.671 45.961 1.00 86.94 90 GLN A N 1
ATOM 688 C CA . GLN A 1 90 ? -34.143 -1.858 45.755 1.00 86.94 90 GLN A CA 1
ATOM 689 C C . GLN A 1 90 ? -33.105 -2.504 44.813 1.00 86.94 90 GLN A C 1
ATOM 691 O O . GLN A 1 90 ? -32.782 -1.871 43.810 1.00 86.94 90 GLN A O 1
ATOM 696 N N . PRO A 1 91 ? -32.647 -3.759 45.014 1.00 89.38 91 PRO A N 1
ATOM 697 C CA . PRO A 1 91 ? -31.644 -4.359 44.127 1.00 89.38 91 PRO A CA 1
ATOM 698 C C . PRO A 1 91 ? -32.150 -4.579 42.692 1.00 89.38 91 PRO A C 1
ATOM 700 O O . PRO A 1 91 ? -31.360 -4.599 41.750 1.00 89.38 91 PRO A O 1
ATOM 703 N N . LEU A 1 92 ? -33.461 -4.756 42.498 1.00 89.94 92 LEU A N 1
ATOM 704 C CA . LEU A 1 92 ? -34.056 -4.892 41.165 1.00 89.94 92 LEU A CA 1
ATOM 705 C C . LEU A 1 92 ? -34.104 -3.545 40.435 1.00 89.94 92 LEU A C 1
ATOM 707 O O . LEU A 1 92 ? -33.856 -3.483 39.232 1.00 89.94 92 LEU A O 1
ATOM 711 N N . ILE A 1 93 ? -34.391 -2.468 41.164 1.00 89.38 93 ILE A N 1
ATOM 712 C CA . ILE A 1 93 ? -34.375 -1.101 40.639 1.00 89.38 93 ILE A CA 1
ATOM 713 C C . ILE A 1 93 ? -32.939 -0.653 40.349 1.00 89.38 93 ILE A C 1
ATOM 715 O O . ILE A 1 93 ? -32.690 -0.099 39.282 1.00 89.38 93 ILE A O 1
ATOM 719 N N . ASP A 1 94 ? -31.982 -0.969 41.225 1.00 90.12 94 ASP A N 1
ATOM 720 C CA . ASP A 1 94 ? -30.560 -0.670 41.013 1.00 90.12 94 ASP A CA 1
ATOM 721 C C . ASP A 1 94 ? -30.041 -1.311 39.720 1.00 90.12 94 ASP A C 1
ATOM 723 O O . ASP A 1 94 ? -29.380 -0.645 38.926 1.00 90.12 94 ASP A O 1
ATOM 727 N N . LYS A 1 95 ? -30.424 -2.565 39.436 1.00 90.31 95 LYS A N 1
ATOM 728 C CA . LYS A 1 95 ? -30.107 -3.224 38.158 1.00 90.31 95 LYS A CA 1
ATOM 729 C C . LYS A 1 95 ? -30.682 -2.484 36.949 1.00 90.31 95 LYS A C 1
ATOM 731 O O . LYS A 1 95 ? -30.016 -2.390 35.921 1.00 90.31 95 LYS A O 1
ATOM 736 N N . LYS A 1 96 ? -31.906 -1.954 37.049 1.00 90.75 96 LYS A N 1
ATOM 737 C CA . LYS A 1 96 ? -32.513 -1.156 35.971 1.00 90.75 96 LYS A CA 1
ATOM 738 C C . LYS A 1 96 ? -31.767 0.161 35.756 1.00 90.75 96 LYS A C 1
ATOM 740 O O . LYS A 1 96 ? -31.543 0.533 34.607 1.00 90.75 96 LYS A O 1
ATOM 745 N N . TYR A 1 97 ? -31.367 0.838 36.833 1.00 92.06 97 TYR A N 1
ATOM 746 C CA . TYR A 1 97 ? -30.554 2.052 36.749 1.00 92.06 97 TYR A CA 1
ATOM 747 C C . TYR A 1 97 ? -29.193 1.772 36.115 1.00 92.06 97 TYR A C 1
ATOM 749 O O . TYR A 1 97 ? -28.837 2.436 35.147 1.00 92.06 97 TYR A O 1
ATOM 757 N N . GLN A 1 98 ? -28.479 0.744 36.577 1.00 91.56 98 GLN A N 1
ATOM 758 C CA . GLN A 1 98 ? -27.194 0.335 36.004 1.00 91.56 98 GLN A CA 1
ATOM 759 C C . GLN A 1 98 ? -27.305 0.000 34.511 1.00 91.56 98 GLN A C 1
ATOM 761 O O . GLN A 1 98 ? -26.466 0.429 33.722 1.00 91.56 98 GLN A O 1
ATOM 766 N N . ALA A 1 99 ? -28.361 -0.707 34.094 1.00 90.25 99 ALA A N 1
ATOM 767 C CA . ALA A 1 99 ? -28.599 -1.008 32.683 1.00 90.25 99 ALA A CA 1
ATOM 768 C C . ALA A 1 99 ? -28.874 0.255 31.844 1.00 90.25 99 ALA A C 1
ATOM 770 O O . ALA A 1 99 ? -28.389 0.363 30.718 1.00 90.25 99 ALA A O 1
ATOM 771 N N . ALA A 1 100 ? -29.632 1.216 32.382 1.00 90.44 100 ALA A N 1
ATOM 772 C CA . ALA A 1 100 ? -29.910 2.478 31.701 1.00 90.44 100 ALA A CA 1
ATOM 773 C C . ALA A 1 100 ? -28.649 3.348 31.571 1.00 90.44 100 ALA A C 1
ATOM 775 O O . ALA A 1 100 ? -28.341 3.796 30.468 1.00 90.44 100 ALA A O 1
ATOM 776 N N . ILE A 1 101 ? -27.886 3.495 32.660 1.00 92.56 101 ILE A N 1
ATOM 777 C CA . ILE A 1 101 ? -26.582 4.174 32.681 1.00 92.56 101 ILE A CA 1
ATOM 778 C C . ILE A 1 101 ? -25.648 3.538 31.650 1.00 92.56 101 ILE A C 1
ATOM 780 O O . ILE A 1 101 ? -25.054 4.240 30.840 1.00 92.56 101 ILE A O 1
ATOM 784 N N . MET A 1 102 ? -25.568 2.205 31.617 1.00 92.94 102 MET A N 1
ATOM 785 C CA . MET A 1 102 ? -24.713 1.505 30.664 1.00 92.94 102 MET A CA 1
ATOM 786 C C . MET A 1 102 ? -25.097 1.772 29.210 1.00 92.94 102 MET A C 1
ATOM 788 O O . MET A 1 1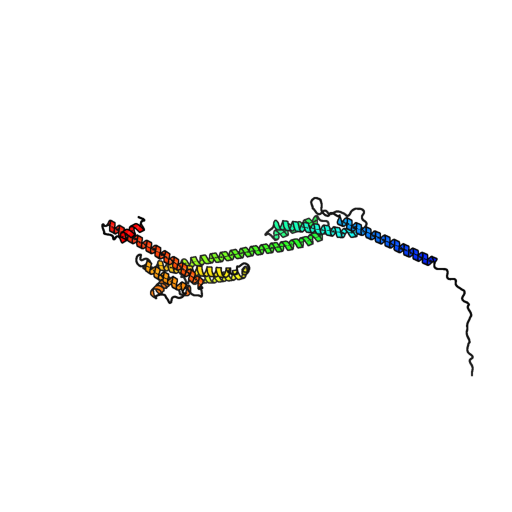02 ? -24.216 1.962 28.372 1.00 92.94 102 MET A O 1
ATOM 792 N N . ALA A 1 103 ? -26.392 1.786 28.897 1.00 92.00 103 ALA A N 1
ATOM 793 C CA . ALA A 1 103 ? -26.856 2.105 27.553 1.00 92.00 103 ALA A CA 1
ATOM 794 C C . ALA A 1 103 ? -26.483 3.543 27.148 1.00 92.00 103 ALA A C 1
ATOM 796 O O . ALA A 1 103 ? -26.022 3.757 26.026 1.00 92.00 103 ALA A O 1
ATOM 797 N N . ASP A 1 104 ? -26.628 4.505 28.063 1.00 92.12 104 ASP A N 1
ATOM 798 C CA . ASP A 1 104 ? -26.330 5.915 27.797 1.00 92.12 104 ASP A CA 1
ATOM 799 C C . ASP A 1 104 ? -24.824 6.148 27.640 1.00 92.12 104 ASP A C 1
ATOM 801 O O . ASP A 1 104 ? -24.402 6.772 26.669 1.00 92.12 104 ASP A O 1
ATOM 805 N N . MET A 1 105 ? -24.001 5.561 28.514 1.00 93.19 105 MET A N 1
ATOM 806 C CA . MET A 1 105 ? -22.542 5.667 28.420 1.00 93.19 105 MET A CA 1
ATOM 807 C C . MET A 1 105 ? -21.997 5.041 27.137 1.00 93.19 105 MET A C 1
ATOM 809 O O . MET A 1 105 ? -21.126 5.628 26.504 1.00 93.19 105 MET A O 1
ATOM 813 N N . LYS A 1 106 ? -22.527 3.888 26.705 1.00 94.25 106 LYS A N 1
ATOM 814 C CA . LYS A 1 106 ? -22.142 3.279 25.419 1.00 94.25 106 LYS A CA 1
ATOM 815 C C . LYS A 1 106 ? -22.503 4.170 24.234 1.00 94.25 106 LYS A C 1
ATOM 817 O O . LYS A 1 106 ? -21.724 4.281 23.291 1.00 94.25 106 LYS A O 1
ATOM 822 N N . LYS A 1 107 ? -23.677 4.804 24.278 1.00 94.19 107 LYS A N 1
ATOM 823 C CA . LYS A 1 107 ? -24.128 5.723 23.230 1.00 94.19 107 LYS A CA 1
ATOM 824 C C . LYS A 1 107 ? -23.254 6.975 23.166 1.00 94.19 107 LYS A C 1
ATOM 826 O O . LYS A 1 107 ? -22.862 7.373 22.073 1.00 94.19 107 LYS A O 1
ATOM 831 N N . GLU A 1 108 ? -22.939 7.579 24.308 1.00 93.75 108 GLU A N 1
ATOM 832 C CA . GLU A 1 108 ? -22.067 8.756 24.351 1.00 93.75 108 GLU A CA 1
ATOM 833 C C . GLU A 1 108 ? -20.629 8.401 23.962 1.00 93.75 108 GLU A C 1
ATOM 835 O O . GLU A 1 108 ? -20.049 9.112 23.152 1.00 93.75 108 GLU A O 1
ATOM 840 N N . ALA A 1 109 ? -20.084 7.263 24.409 1.00 93.62 109 ALA A N 1
ATOM 841 C CA . ALA A 1 109 ? -18.772 6.786 23.961 1.00 93.62 109 ALA A CA 1
ATOM 842 C C . ALA A 1 109 ? -18.699 6.678 22.429 1.00 93.62 109 ALA A C 1
ATOM 844 O O . ALA A 1 109 ? -17.756 7.169 21.816 1.00 93.62 109 ALA A O 1
ATOM 845 N N . ALA A 1 110 ? -19.727 6.103 21.794 1.00 93.12 110 ALA A N 1
ATOM 846 C CA . ALA A 1 110 ? -19.796 6.005 20.337 1.00 93.12 110 ALA A CA 1
ATOM 847 C C . ALA A 1 110 ? -19.854 7.381 19.651 1.00 93.12 110 ALA A C 1
ATOM 849 O O . ALA A 1 110 ? -19.258 7.565 18.592 1.00 93.12 110 ALA A O 1
ATOM 850 N N . LYS A 1 111 ? -20.543 8.354 20.255 1.00 94.75 111 LYS A N 1
ATOM 851 C CA . LYS A 1 111 ? -20.608 9.725 19.744 1.00 94.75 111 LYS A CA 1
ATOM 852 C C . LYS A 1 111 ? -19.258 10.433 19.859 1.00 94.75 111 LYS A C 1
ATOM 854 O O . LYS A 1 111 ? -18.774 10.949 18.863 1.00 94.75 111 LYS A O 1
ATOM 859 N N . TYR A 1 112 ? -18.623 10.393 21.030 1.00 94.38 112 TYR A N 1
ATOM 860 C CA . TYR A 1 112 ? -17.292 10.973 21.221 1.00 94.38 112 TYR A CA 1
ATOM 861 C C . TYR A 1 112 ? -16.250 10.322 20.313 1.00 94.38 112 TYR A C 1
ATOM 863 O O . TYR A 1 112 ? -15.378 11.018 19.804 1.00 94.38 112 TYR A O 1
ATOM 871 N N . ARG A 1 113 ? -16.359 9.012 20.063 1.00 92.31 113 ARG A N 1
ATOM 872 C CA . ARG A 1 113 ? -15.516 8.321 19.083 1.00 92.31 113 ARG A CA 1
ATOM 873 C C . ARG A 1 113 ? -15.742 8.856 17.669 1.00 92.31 113 ARG A C 1
ATOM 875 O O . ARG A 1 113 ? -14.781 9.099 16.956 1.00 92.31 113 ARG A O 1
ATOM 882 N N . ALA A 1 114 ? -16.996 9.055 17.266 1.00 91.94 114 ALA A N 1
ATOM 883 C CA . ALA A 1 114 ? -17.320 9.612 15.953 1.00 91.94 114 ALA A CA 1
ATOM 884 C C . ALA A 1 114 ? -16.849 11.069 15.789 1.00 91.94 114 ALA A C 1
ATOM 886 O O . ALA A 1 114 ? -16.470 11.461 14.690 1.00 91.94 114 ALA A O 1
ATOM 887 N N . ASP A 1 115 ? -16.846 11.847 16.873 1.00 93.44 115 ASP A N 1
ATOM 888 C CA . ASP A 1 115 ? -16.347 13.226 16.888 1.00 93.44 115 ASP A CA 1
ATOM 889 C C . ASP A 1 115 ? -14.800 13.294 16.882 1.00 93.44 115 ASP A C 1
ATOM 891 O O . ASP A 1 115 ? -14.242 14.331 16.527 1.00 93.44 115 ASP A O 1
ATOM 895 N N . ASN A 1 116 ? -14.108 12.201 17.242 1.00 91.62 116 ASN A N 1
ATOM 896 C CA . ASN A 1 116 ? -12.642 12.096 17.322 1.00 91.62 116 ASN A CA 1
ATOM 897 C C . ASN A 1 116 ? -12.124 10.835 16.586 1.00 91.62 116 ASN A C 1
ATOM 899 O O . ASN A 1 116 ? -11.562 9.940 17.221 1.00 91.62 116 ASN A O 1
ATOM 903 N N . PRO A 1 117 ? -12.328 10.723 15.259 1.00 84.06 117 PRO A N 1
ATOM 904 C CA . PRO A 1 117 ? -12.088 9.482 14.515 1.00 84.06 117 PRO A CA 1
ATOM 905 C C . PRO A 1 117 ? -10.612 9.059 14.447 1.00 84.06 117 PRO A C 1
ATOM 907 O O . PRO A 1 117 ? -10.342 7.865 14.454 1.00 84.06 117 PRO A O 1
ATOM 910 N N . ASP A 1 118 ? -9.680 10.016 14.447 1.00 86.12 118 ASP A N 1
ATOM 911 C CA . ASP A 1 118 ? -8.229 9.772 14.325 1.00 86.12 118 ASP A CA 1
ATOM 912 C C . ASP A 1 118 ? -7.437 10.348 15.514 1.00 86.12 118 ASP A C 1
ATOM 914 O O . ASP A 1 118 ? -6.211 10.494 15.469 1.00 86.12 118 ASP A O 1
ATOM 918 N N . ASP A 1 119 ? -8.143 10.709 16.588 1.00 91.56 119 ASP A N 1
ATOM 919 C CA . ASP A 1 119 ? -7.567 11.356 17.766 1.00 91.56 119 ASP A CA 1
ATOM 920 C C . ASP A 1 119 ? -7.893 10.561 19.042 1.00 91.56 119 ASP A C 1
ATOM 922 O O . ASP A 1 119 ? -8.841 10.894 19.765 1.00 91.56 119 ASP A O 1
ATOM 926 N N . PRO A 1 120 ? -7.123 9.489 19.331 1.00 93.88 120 PRO A N 1
ATOM 927 C CA . PRO A 1 120 ? -7.296 8.704 20.550 1.00 93.88 120 PRO A CA 1
ATOM 928 C C . PRO A 1 120 ? -7.211 9.565 21.818 1.00 93.88 120 PRO A C 1
ATOM 930 O O . PRO A 1 120 ? -8.009 9.386 22.738 1.00 93.88 120 PRO A O 1
ATOM 933 N N . ASP A 1 121 ? -6.283 10.524 21.863 1.00 93.25 121 ASP A N 1
ATOM 934 C CA . ASP A 1 121 ? -6.042 11.362 23.042 1.00 93.25 121 ASP A CA 1
ATOM 935 C C . ASP A 1 121 ? -7.159 12.406 23.228 1.00 93.25 121 ASP A C 1
ATOM 937 O O . ASP A 1 121 ? -7.606 12.664 24.355 1.00 93.25 121 ASP A O 1
ATOM 941 N N . GLY A 1 122 ? -7.665 12.968 22.125 1.00 91.88 122 GLY A N 1
ATOM 942 C CA . GLY A 1 122 ? -8.849 13.826 22.111 1.00 91.88 122 GLY A CA 1
ATOM 943 C C . GLY A 1 122 ? -10.101 13.096 22.596 1.00 91.88 122 GLY A C 1
ATOM 944 O O . GLY A 1 122 ? -10.834 13.624 23.441 1.00 91.88 122 GLY A O 1
ATOM 945 N N . PHE A 1 123 ? -10.305 11.850 22.148 1.00 95.94 123 PHE A N 1
ATOM 946 C CA . PHE A 1 123 ? -11.370 10.981 22.652 1.00 95.94 123 PHE A CA 1
ATOM 947 C C . PHE A 1 123 ? -11.238 10.733 24.160 1.00 95.94 123 PHE A C 1
ATOM 949 O O . PHE A 1 123 ? -12.203 10.966 24.891 1.00 95.94 123 PHE A O 1
ATOM 956 N N . ASP A 1 124 ? -10.069 10.289 24.635 1.00 94.19 124 ASP A N 1
ATOM 957 C CA . ASP A 1 124 ? -9.860 9.954 26.050 1.00 94.19 124 ASP A CA 1
ATOM 958 C C . ASP A 1 124 ? -10.100 11.167 26.952 1.00 94.19 124 ASP A C 1
ATOM 960 O O . ASP A 1 124 ? -10.830 11.082 27.942 1.00 94.19 124 ASP A O 1
ATOM 964 N N . THR A 1 125 ? -9.592 12.334 26.550 1.00 94.62 125 THR A N 1
ATOM 965 C CA . THR A 1 125 ? -9.786 13.593 27.278 1.00 94.62 125 THR A CA 1
ATOM 966 C C . THR A 1 125 ? -11.265 13.982 27.343 1.00 94.62 125 THR A C 1
ATOM 968 O O . THR A 1 125 ? -11.795 14.283 28.420 1.00 94.62 125 THR A O 1
ATOM 971 N N . ALA A 1 126 ? -11.956 13.979 26.199 1.00 93.75 126 ALA A N 1
ATOM 972 C CA . ALA A 1 126 ? -13.347 14.411 26.110 1.00 93.75 126 ALA A CA 1
ATOM 973 C C . ALA A 1 126 ? -14.301 13.439 26.821 1.00 93.75 126 ALA A C 1
ATOM 975 O O . ALA A 1 126 ? -15.206 13.868 27.547 1.00 93.75 126 ALA A O 1
ATOM 976 N N . PHE A 1 127 ? -14.081 12.134 26.659 1.00 96.38 127 PHE A N 1
ATOM 977 C CA . PHE A 1 127 ? -14.915 11.111 27.273 1.00 96.38 127 PHE A CA 1
ATOM 978 C C . PHE A 1 127 ? -14.648 10.986 28.777 1.00 96.38 127 PHE A C 1
ATOM 980 O O . PHE A 1 127 ? -15.602 10.896 29.548 1.00 96.38 127 PHE A O 1
ATOM 987 N N . SER A 1 128 ? -13.399 11.116 29.234 1.00 94.62 128 SER A N 1
ATOM 988 C CA . SER A 1 128 ? -13.077 11.205 30.667 1.00 94.62 128 SER A CA 1
ATOM 989 C C . SER A 1 128 ? -13.742 12.409 31.337 1.00 94.62 128 SER A C 1
ATOM 991 O O . SER A 1 128 ? -14.294 12.291 32.434 1.00 94.62 128 SER A O 1
ATOM 993 N N . ALA A 1 129 ? -13.778 13.567 30.668 1.00 94.00 129 ALA A N 1
ATOM 994 C CA . ALA A 1 129 ? -14.514 14.732 31.162 1.00 94.00 129 ALA A CA 1
ATOM 995 C C . ALA A 1 129 ? -16.030 14.467 31.255 1.00 94.00 129 ALA A C 1
ATOM 997 O O . ALA A 1 129 ? -16.670 14.867 32.232 1.00 94.00 129 ALA A O 1
ATOM 998 N N . TYR A 1 130 ? -16.602 13.758 30.275 1.00 95.06 130 TYR A N 1
ATOM 999 C CA . TYR A 1 130 ? -17.994 13.311 30.326 1.00 95.06 130 TYR A CA 1
ATOM 1000 C C . TYR A 1 130 ? -18.248 12.348 31.493 1.00 95.06 130 TYR A C 1
ATOM 1002 O O . TYR A 1 130 ? -19.211 12.557 32.228 1.00 95.06 130 TYR A O 1
ATOM 1010 N N . ILE A 1 131 ? -17.387 11.346 31.707 1.00 95.19 131 ILE A N 1
ATOM 1011 C CA . ILE A 1 131 ? -17.508 10.371 32.804 1.00 95.19 131 ILE A CA 1
ATOM 1012 C C . ILE A 1 131 ? -17.520 11.087 34.157 1.00 95.19 131 ILE A C 1
ATOM 1014 O O . ILE A 1 131 ? -18.425 10.860 34.959 1.00 95.19 131 ILE A O 1
ATOM 1018 N N . ASN A 1 132 ? -16.575 12.006 34.382 1.00 93.88 132 ASN A N 1
ATOM 1019 C CA . ASN A 1 132 ? -16.502 12.788 35.618 1.00 93.88 132 ASN A CA 1
ATOM 1020 C C . ASN A 1 132 ? -17.781 13.604 35.842 1.00 93.88 132 ASN A C 1
ATOM 1022 O O . ASN A 1 132 ? -18.381 13.548 36.915 1.00 93.88 132 ASN A O 1
ATOM 1026 N N . LYS A 1 133 ? -18.264 14.298 34.805 1.00 92.94 133 LYS A N 1
ATOM 1027 C CA . LYS A 1 133 ? -19.507 15.075 34.880 1.00 92.94 133 LYS A CA 1
ATOM 1028 C C . LYS A 1 133 ? -20.738 14.188 35.104 1.00 92.94 133 LYS A C 1
ATOM 1030 O O . LYS A 1 133 ? -21.641 14.564 35.848 1.00 92.94 133 LYS A O 1
ATOM 1035 N N . ALA A 1 134 ? -20.792 13.018 34.473 1.00 91.19 134 ALA A N 1
ATOM 1036 C CA . ALA A 1 134 ? -21.870 12.052 34.653 1.00 91.19 134 ALA A CA 1
ATOM 1037 C C . ALA A 1 134 ? -21.884 11.502 36.086 1.00 91.19 134 ALA A C 1
ATOM 1039 O O . ALA A 1 134 ? -22.952 11.418 36.691 1.00 91.19 134 ALA A O 1
ATOM 1040 N N . ALA A 1 135 ? -20.713 11.202 36.655 1.00 91.44 135 ALA A N 1
ATOM 1041 C CA . ALA A 1 135 ? -20.581 10.796 38.047 1.00 91.44 135 ALA A CA 1
ATOM 1042 C C . ALA A 1 135 ? -21.024 11.923 38.998 1.00 91.44 135 ALA A C 1
ATOM 1044 O O . ALA A 1 135 ? -21.820 11.675 39.901 1.00 91.44 135 ALA A O 1
ATOM 1045 N N . GLU A 1 136 ? -20.601 13.170 38.776 1.00 90.94 136 GLU A N 1
ATOM 1046 C CA . GLU A 1 136 ? -21.006 14.327 39.593 1.00 90.94 136 GLU A CA 1
ATOM 1047 C C . GLU A 1 136 ? -22.522 14.563 39.614 1.00 90.94 136 GLU A C 1
ATOM 1049 O O . GLU A 1 136 ? -23.080 14.858 40.671 1.00 90.94 136 GLU A O 1
ATOM 1054 N N . LEU A 1 137 ? -23.188 14.416 38.465 1.00 87.00 137 LEU A N 1
ATOM 1055 C CA . LEU A 1 137 ? -24.635 14.618 38.317 1.00 87.00 137 LEU A CA 1
ATOM 1056 C C . LEU A 1 137 ? -25.473 13.397 38.739 1.00 87.00 137 LEU A C 1
ATOM 1058 O O . LEU A 1 137 ? -26.702 13.482 38.788 1.00 87.00 137 LEU A O 1
ATOM 1062 N N . SER A 1 138 ? -24.830 12.261 39.017 1.00 87.94 138 SER A N 1
ATOM 1063 C CA . SER A 1 138 ? -25.494 11.021 39.424 1.00 87.94 138 SER A CA 1
ATOM 1064 C C . SER A 1 138 ? -25.702 10.913 40.936 1.00 87.94 138 SER A C 1
ATOM 1066 O O . SER A 1 138 ? -25.004 11.540 41.733 1.00 87.94 138 SER A O 1
ATOM 1068 N N . ASP A 1 139 ? -26.665 10.079 41.337 1.00 87.94 139 ASP A N 1
ATOM 1069 C CA . ASP A 1 139 ? -26.832 9.678 42.736 1.00 87.94 139 ASP A CA 1
ATOM 1070 C C . ASP A 1 139 ? -25.557 8.977 43.243 1.00 87.94 139 ASP A C 1
ATOM 1072 O O . ASP A 1 139 ? -24.991 8.127 42.549 1.00 87.94 139 ASP A O 1
ATOM 1076 N N . ASP A 1 140 ? -25.122 9.312 44.464 1.00 89.00 140 ASP A N 1
ATOM 1077 C CA . ASP A 1 140 ? -23.887 8.803 45.081 1.00 89.00 140 ASP A CA 1
ATOM 1078 C C . ASP A 1 140 ? -23.762 7.272 45.025 1.00 89.00 140 ASP A C 1
ATOM 1080 O O . ASP A 1 140 ? -22.654 6.744 44.925 1.00 89.00 140 ASP A O 1
ATOM 1084 N N . ARG A 1 141 ? -24.891 6.548 45.035 1.00 89.06 141 ARG A N 1
ATOM 1085 C CA . ARG A 1 141 ? -24.934 5.079 44.952 1.00 89.06 141 ARG A CA 1
ATOM 1086 C C . ARG A 1 141 ? -24.382 4.511 43.645 1.00 89.06 141 ARG A C 1
ATOM 1088 O O . ARG A 1 141 ? -23.976 3.351 43.634 1.00 89.06 141 ARG A O 1
ATOM 1095 N N . TYR A 1 142 ? -24.388 5.283 42.558 1.00 91.50 142 TYR A N 1
ATOM 1096 C CA . TYR A 1 142 ? -23.957 4.824 41.232 1.00 91.50 142 TYR A CA 1
ATOM 1097 C C . TYR A 1 142 ? -22.658 5.476 40.752 1.00 91.50 142 TYR A C 1
ATOM 1099 O O . TYR A 1 142 ? -22.160 5.094 39.695 1.00 91.50 142 TYR A O 1
ATOM 1107 N N . LYS A 1 143 ? -22.073 6.402 41.524 1.00 92.62 143 LYS A N 1
ATOM 1108 C CA . LYS A 1 143 ? -20.824 7.090 41.159 1.00 92.62 143 LYS A CA 1
ATOM 1109 C C . LYS A 1 143 ? -19.686 6.126 40.844 1.00 92.62 143 LYS A C 1
ATOM 1111 O O . LYS A 1 143 ? -19.076 6.244 39.788 1.00 92.62 143 LYS A O 1
ATOM 1116 N N . SER A 1 144 ? -19.428 5.152 41.720 1.00 92.69 144 SER A N 1
ATOM 1117 C CA . SER A 1 144 ? -18.379 4.149 41.484 1.00 92.69 144 SER A CA 1
ATOM 1118 C C . SER A 1 144 ? -18.658 3.324 40.229 1.00 92.69 144 SER A C 1
ATOM 1120 O O . SER A 1 144 ? -17.780 3.176 39.392 1.00 92.69 144 SER A O 1
ATOM 1122 N N . PHE A 1 145 ? -19.904 2.879 40.047 1.00 93.50 145 PHE A N 1
ATOM 1123 C CA . PHE A 1 145 ? -20.311 2.128 38.861 1.00 93.50 145 PHE A CA 1
ATOM 1124 C C . PHE A 1 145 ? -20.092 2.919 37.561 1.00 93.50 145 PHE A C 1
ATOM 1126 O O . PHE A 1 145 ? -19.620 2.351 36.582 1.00 93.50 145 PHE A O 1
ATOM 1133 N N . ILE A 1 146 ? -20.410 4.218 37.549 1.00 93.62 146 ILE A N 1
ATOM 1134 C CA . ILE A 1 146 ? -20.182 5.101 36.395 1.00 93.62 146 ILE A CA 1
ATOM 1135 C C . ILE A 1 146 ? -18.689 5.265 36.117 1.00 93.62 146 ILE A C 1
ATOM 1137 O O . ILE A 1 146 ? -18.284 5.169 34.963 1.00 93.62 146 ILE A O 1
ATOM 1141 N N . MET A 1 147 ? -17.873 5.494 37.149 1.00 95.06 147 MET A N 1
ATOM 1142 C CA . MET A 1 147 ? -16.423 5.647 36.987 1.00 95.06 147 MET A CA 1
ATOM 1143 C C . MET A 1 147 ? -15.778 4.365 36.448 1.00 95.06 147 MET A C 1
ATOM 1145 O O . MET A 1 147 ? -15.006 4.433 35.494 1.00 95.06 147 MET A O 1
ATOM 1149 N N . ASP A 1 148 ? -16.139 3.205 37.000 1.00 94.00 148 ASP A N 1
ATOM 1150 C CA . ASP A 1 148 ? -15.593 1.907 36.589 1.00 94.00 148 ASP A CA 1
ATOM 1151 C C . ASP A 1 148 ? -16.001 1.561 35.149 1.00 94.00 148 ASP A C 1
ATOM 1153 O O . ASP A 1 148 ? -15.154 1.260 34.306 1.00 94.00 148 ASP A O 1
ATOM 1157 N N . LEU A 1 149 ? -17.299 1.668 34.837 1.00 94.19 149 LEU A N 1
ATOM 1158 C CA . LEU A 1 149 ? -17.815 1.411 33.493 1.00 94.19 149 LEU A CA 1
ATOM 1159 C C . LEU A 1 149 ? -17.259 2.409 32.469 1.00 94.19 149 LEU A C 1
ATOM 1161 O O . LEU A 1 149 ? -16.946 2.041 31.338 1.00 94.1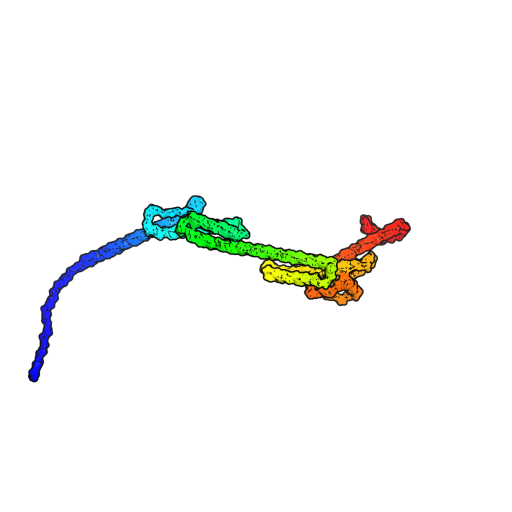9 149 LEU A O 1
ATOM 1165 N N . GLY A 1 150 ? -17.150 3.678 32.858 1.00 92.44 150 GLY A N 1
ATOM 1166 C CA . GLY A 1 150 ? -16.570 4.732 32.039 1.00 92.44 150 GLY A CA 1
ATOM 1167 C C . GLY A 1 150 ? -15.116 4.459 31.706 1.00 92.44 150 GLY A C 1
ATOM 1168 O O . GLY A 1 150 ? -14.759 4.518 30.536 1.00 92.44 150 GLY A O 1
ATOM 1169 N N . GLY A 1 151 ? -14.307 4.095 32.702 1.00 92.38 151 GLY A N 1
ATOM 1170 C CA . GLY A 1 151 ? -12.907 3.728 32.499 1.00 92.38 151 GLY A CA 1
ATOM 1171 C C . GLY A 1 151 ? -12.739 2.535 31.555 1.00 92.38 151 GLY A C 1
ATOM 1172 O O . GLY A 1 151 ? -11.891 2.572 30.666 1.00 92.38 151 GLY A O 1
ATOM 1173 N N . GLU A 1 152 ? -13.585 1.506 31.675 1.00 94.31 152 GLU A N 1
ATOM 1174 C CA . GLU A 1 152 ? -13.580 0.354 30.759 1.00 94.31 152 GLU A CA 1
ATOM 1175 C C . GLU A 1 152 ? -13.919 0.767 29.314 1.00 94.31 152 GLU A C 1
ATOM 1177 O O . GLU A 1 152 ? -13.241 0.377 28.355 1.00 94.31 152 GLU A O 1
ATOM 1182 N N . LEU A 1 153 ? -14.958 1.589 29.139 1.00 94.50 153 LEU A N 1
ATOM 1183 C CA . LEU A 1 153 ? -15.355 2.096 27.825 1.00 94.50 153 LEU A CA 1
ATOM 1184 C C . LEU A 1 153 ? -14.306 3.045 27.231 1.00 94.50 153 LEU A C 1
ATOM 1186 O O . LEU A 1 153 ? -14.065 2.981 26.027 1.00 94.50 153 LEU A O 1
ATOM 1190 N N . ALA A 1 154 ? -13.673 3.884 28.052 1.00 92.88 154 ALA A N 1
ATOM 1191 C CA . ALA A 1 154 ? -12.596 4.776 27.639 1.00 92.88 154 ALA A CA 1
ATOM 1192 C C . ALA A 1 154 ? -11.396 3.966 27.139 1.00 92.88 154 ALA A C 1
ATOM 1194 O O . ALA A 1 154 ? -11.000 4.110 25.986 1.00 92.88 154 ALA A O 1
ATOM 1195 N N . GLY A 1 155 ? -10.899 3.024 27.947 1.00 91.56 155 GLY A N 1
ATOM 1196 C CA . GLY A 1 155 ? -9.742 2.202 27.592 1.00 91.56 155 GLY A CA 1
ATOM 1197 C C . GLY A 1 155 ? -9.966 1.341 26.347 1.00 91.56 155 GLY A C 1
ATOM 1198 O O . GLY A 1 155 ? -9.100 1.276 25.476 1.00 91.56 155 GLY A O 1
ATOM 1199 N N . SER A 1 156 ? -11.141 0.713 26.218 1.00 93.44 156 SER A N 1
ATOM 1200 C CA . SER A 1 156 ? -11.461 -0.114 25.043 1.00 93.44 156 SER A CA 1
ATOM 1201 C C . SER A 1 156 ? -11.582 0.701 23.751 1.00 93.44 156 SER A C 1
ATOM 1203 O O . SER A 1 156 ? -11.086 0.270 22.709 1.00 93.44 156 SER A O 1
ATOM 1205 N N . ASN A 1 157 ? -12.204 1.883 23.798 1.00 94.00 157 ASN A N 1
ATOM 1206 C CA . ASN A 1 157 ? -12.310 2.748 22.623 1.00 94.00 157 ASN A CA 1
ATOM 1207 C C . ASN A 1 157 ? -10.982 3.419 22.276 1.00 94.00 157 ASN A C 1
ATOM 1209 O O . ASN A 1 157 ? -10.649 3.462 21.096 1.00 94.00 157 ASN A O 1
ATOM 1213 N N . TYR A 1 158 ? -10.213 3.862 23.274 1.00 93.06 158 TYR A N 1
ATOM 1214 C CA . TYR A 1 158 ? -8.870 4.406 23.083 1.00 93.06 158 TYR A CA 1
ATOM 1215 C C . TYR A 1 158 ? -7.961 3.401 22.377 1.00 93.06 158 TYR A C 1
ATOM 1217 O O . TYR A 1 158 ? -7.385 3.715 21.343 1.00 93.06 158 TYR A O 1
ATOM 1225 N N . ALA A 1 159 ? -7.883 2.168 22.890 1.00 92.12 159 ALA A N 1
ATOM 1226 C CA . ALA A 1 159 ? -7.044 1.128 22.303 1.00 92.12 159 ALA A CA 1
ATOM 1227 C C . ALA A 1 159 ? -7.445 0.808 20.857 1.00 92.12 159 ALA A C 1
ATOM 1229 O O . ALA A 1 159 ? -6.581 0.611 20.008 1.00 92.12 159 ALA A O 1
ATOM 1230 N N . ALA A 1 160 ? -8.748 0.787 20.569 1.00 92.19 160 ALA A N 1
ATOM 1231 C CA . ALA A 1 160 ? -9.245 0.566 19.218 1.00 92.19 160 ALA A CA 1
ATOM 1232 C C . ALA A 1 160 ? -8.916 1.742 18.279 1.00 92.19 160 ALA A C 1
ATOM 1234 O O . ALA A 1 160 ? -8.416 1.497 17.192 1.00 92.19 160 ALA A O 1
ATOM 1235 N N . LEU A 1 161 ? -9.131 2.995 18.697 1.00 93.19 161 LEU A N 1
ATOM 1236 C CA . LEU A 1 161 ? -8.746 4.178 17.910 1.00 93.19 161 LEU A CA 1
ATOM 1237 C C . LEU A 1 161 ? -7.233 4.243 17.678 1.00 93.19 161 LEU A C 1
ATOM 1239 O O . LEU A 1 161 ? -6.779 4.600 16.598 1.00 93.19 161 LEU A O 1
ATOM 1243 N N . TYR A 1 162 ? -6.443 3.894 18.691 1.00 93.00 162 TYR A N 1
ATOM 1244 C CA . TYR A 1 162 ? -4.993 3.854 18.575 1.00 93.00 162 TYR A CA 1
ATOM 1245 C C . TYR A 1 162 ? -4.542 2.777 17.584 1.00 93.00 162 TYR A C 1
ATOM 1247 O O . TYR A 1 162 ? -3.672 3.035 16.760 1.00 93.00 162 TYR A O 1
ATOM 1255 N N . ALA A 1 163 ? -5.158 1.592 17.621 1.00 90.69 163 ALA A N 1
ATOM 1256 C CA . ALA A 1 163 ? -4.901 0.545 16.637 1.00 90.69 163 ALA A CA 1
ATOM 1257 C C . ALA A 1 163 ? -5.279 0.992 15.215 1.00 90.69 163 ALA A C 1
ATOM 1259 O O . ALA A 1 163 ? -4.477 0.803 14.304 1.00 90.69 163 ALA A O 1
ATOM 1260 N N . ASP A 1 164 ? -6.443 1.633 15.043 1.00 91.25 164 ASP A N 1
ATOM 1261 C CA . ASP A 1 164 ? -6.891 2.188 13.757 1.00 91.25 164 ASP A CA 1
ATOM 1262 C C . ASP A 1 164 ? -5.882 3.232 13.230 1.00 91.25 164 ASP A C 1
ATOM 1264 O O . ASP A 1 164 ? -5.491 3.201 12.063 1.00 91.25 164 ASP A O 1
ATOM 1268 N N . LYS A 1 165 ? -5.390 4.118 14.108 1.00 91.06 165 LYS A N 1
ATOM 1269 C CA . LYS A 1 165 ? -4.380 5.130 13.772 1.00 91.06 165 LYS A CA 1
ATOM 1270 C C . LYS A 1 165 ? -3.045 4.510 13.357 1.00 91.06 165 LYS A C 1
ATOM 1272 O O . LYS A 1 165 ? -2.483 4.916 12.346 1.00 91.06 165 LYS A O 1
ATOM 1277 N N . VAL A 1 166 ? -2.541 3.540 14.120 1.00 90.44 166 VAL A N 1
ATOM 1278 C CA . VAL A 1 166 ? -1.282 2.850 13.798 1.00 90.44 166 VAL A CA 1
ATOM 1279 C C . VAL A 1 166 ? -1.401 2.096 12.472 1.00 90.44 166 VAL A C 1
ATOM 1281 O O . VAL A 1 166 ? -0.477 2.151 11.667 1.00 90.44 166 VAL A O 1
ATOM 1284 N N . ASP A 1 167 ? -2.537 1.443 12.206 1.00 89.88 167 ASP A N 1
ATOM 1285 C CA . ASP A 1 167 ? -2.792 0.777 10.922 1.00 89.88 167 ASP A CA 1
ATOM 1286 C C . ASP A 1 167 ? -2.799 1.774 9.750 1.00 89.88 167 ASP A C 1
ATOM 1288 O O . ASP A 1 167 ? -2.215 1.504 8.700 1.00 89.88 167 ASP A O 1
ATOM 1292 N N . ALA A 1 168 ? -3.405 2.950 9.938 1.00 90.50 168 ALA A N 1
ATOM 1293 C CA . ALA A 1 168 ? -3.416 4.010 8.933 1.00 90.50 168 ALA A CA 1
ATOM 1294 C C . ALA A 1 168 ? -2.017 4.605 8.682 1.00 90.50 168 ALA A C 1
ATOM 1296 O O . ALA A 1 168 ? -1.63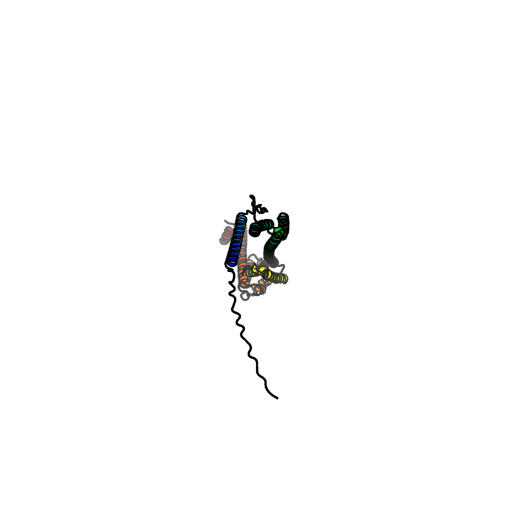3 4.804 7.528 1.00 90.50 168 ALA A O 1
ATOM 1297 N N . GLU A 1 169 ? -1.242 4.867 9.739 1.00 90.81 169 GLU A N 1
ATOM 1298 C CA . GLU A 1 169 ? 0.143 5.349 9.642 1.00 90.81 169 GLU A CA 1
ATOM 1299 C C . GLU A 1 169 ? 1.041 4.330 8.932 1.00 90.81 169 GLU A C 1
ATOM 1301 O O . GLU A 1 169 ? 1.817 4.692 8.046 1.00 90.81 169 GLU A O 1
ATOM 1306 N N . ASP A 1 170 ? 0.898 3.049 9.266 1.00 89.81 170 ASP A N 1
ATOM 1307 C CA . ASP A 1 170 ? 1.636 1.961 8.632 1.00 89.81 170 ASP A CA 1
ATOM 1308 C C . ASP A 1 170 ? 1.252 1.790 7.151 1.00 89.81 170 ASP A C 1
ATOM 1310 O O . ASP A 1 170 ? 2.123 1.640 6.294 1.00 89.81 170 ASP A O 1
ATOM 1314 N N . MET A 1 171 ? -0.036 1.911 6.811 1.00 90.88 171 MET A N 1
ATOM 1315 C CA . MET A 1 171 ? -0.498 1.918 5.418 1.00 90.88 171 MET A CA 1
ATOM 1316 C C . MET A 1 171 ? 0.089 3.087 4.618 1.00 90.88 171 MET A C 1
ATOM 1318 O O . MET A 1 171 ? 0.475 2.917 3.457 1.00 90.88 171 MET A O 1
ATOM 1322 N N . GLN A 1 172 ? 0.150 4.274 5.221 1.00 93.19 172 GLN A N 1
ATOM 1323 C CA . GLN A 1 172 ? 0.723 5.452 4.583 1.00 93.19 172 GLN A CA 1
ATOM 1324 C C . GLN A 1 172 ? 2.233 5.284 4.371 1.00 93.19 172 GLN A C 1
ATOM 1326 O O . GLN A 1 172 ? 2.715 5.524 3.267 1.00 93.19 172 GLN A O 1
ATOM 1331 N N . ASN A 1 173 ? 2.957 4.779 5.374 1.00 93.19 173 ASN A N 1
ATOM 1332 C CA . ASN A 1 173 ? 4.385 4.474 5.266 1.00 93.19 173 ASN A CA 1
ATOM 1333 C C . ASN A 1 173 ? 4.673 3.426 4.176 1.00 93.19 173 ASN A C 1
ATOM 1335 O O . ASN A 1 173 ? 5.564 3.623 3.348 1.00 93.19 173 ASN A O 1
ATOM 1339 N N . PHE A 1 174 ? 3.871 2.358 4.105 1.00 94.06 174 PHE A N 1
ATOM 1340 C CA . PHE A 1 174 ? 3.969 1.367 3.033 1.00 94.06 174 PHE A CA 1
ATOM 1341 C C . PHE A 1 174 ? 3.874 2.027 1.653 1.00 94.06 174 PHE A C 1
ATOM 1343 O O . PHE A 1 174 ? 4.706 1.774 0.779 1.00 94.06 174 PHE A O 1
ATOM 1350 N N . LYS A 1 175 ? 2.870 2.890 1.459 1.00 94.31 175 LYS A N 1
ATOM 1351 C CA . LYS A 1 175 ? 2.659 3.593 0.193 1.00 94.31 175 LYS A CA 1
ATOM 1352 C C . LYS A 1 175 ? 3.824 4.524 -0.139 1.00 94.31 175 LYS A C 1
ATOM 1354 O O . LYS A 1 175 ? 4.326 4.470 -1.257 1.00 94.31 175 LYS A O 1
ATOM 1359 N N . ASP A 1 176 ? 4.260 5.337 0.818 1.00 95.25 176 ASP A N 1
ATOM 1360 C CA . ASP A 1 176 ? 5.359 6.284 0.625 1.00 95.25 176 ASP A CA 1
ATOM 1361 C C . ASP A 1 176 ? 6.662 5.555 0.272 1.00 95.25 176 ASP A C 1
ATOM 1363 O O . ASP A 1 176 ? 7.353 5.943 -0.671 1.00 95.25 176 ASP A O 1
ATOM 1367 N N . THR A 1 177 ? 6.962 4.450 0.959 1.00 93.69 177 THR A N 1
ATOM 1368 C CA . THR A 1 177 ? 8.126 3.607 0.660 1.00 93.69 177 THR A CA 1
ATOM 1369 C C . THR A 1 177 ? 8.018 2.962 -0.727 1.00 93.69 177 THR A C 1
ATOM 1371 O O . THR A 1 177 ? 8.972 2.991 -1.508 1.00 93.69 177 THR A O 1
ATOM 1374 N N . TYR A 1 178 ? 6.849 2.419 -1.080 1.00 94.94 178 TYR A N 1
ATOM 1375 C CA . TYR A 1 178 ? 6.608 1.816 -2.393 1.00 94.94 178 TYR A CA 1
ATOM 1376 C C . TYR A 1 178 ? 6.776 2.835 -3.535 1.00 94.94 178 TYR A C 1
ATOM 1378 O O . TYR A 1 178 ? 7.473 2.564 -4.518 1.00 94.94 178 TYR A O 1
ATOM 1386 N N . ASP A 1 179 ? 6.185 4.022 -3.392 1.00 95.12 179 ASP A N 1
ATOM 1387 C CA . ASP A 1 179 ? 6.269 5.105 -4.374 1.00 95.12 179 ASP A CA 1
ATOM 1388 C C . ASP A 1 179 ? 7.705 5.652 -4.484 1.00 95.12 179 ASP A C 1
ATOM 1390 O O . ASP A 1 179 ? 8.183 5.915 -5.593 1.00 95.12 179 ASP A O 1
ATOM 1394 N N . ALA A 1 180 ? 8.436 5.750 -3.367 1.00 95.81 180 ALA A N 1
ATOM 1395 C CA . ALA A 1 180 ? 9.848 6.133 -3.360 1.00 95.81 180 ALA A CA 1
ATOM 1396 C C . ALA A 1 180 ? 10.720 5.142 -4.147 1.00 95.81 180 ALA A C 1
ATOM 1398 O O . ALA A 1 180 ? 11.534 5.572 -4.969 1.00 95.81 180 ALA A O 1
ATOM 1399 N N . ILE A 1 181 ? 10.507 3.831 -3.977 1.00 96.38 181 ILE A N 1
ATOM 1400 C CA . ILE A 1 181 ? 11.206 2.798 -4.758 1.00 96.38 181 ILE A CA 1
ATOM 1401 C C . ILE A 1 181 ? 10.909 2.962 -6.252 1.00 96.38 181 ILE A C 1
ATOM 1403 O O . ILE A 1 181 ? 11.829 2.909 -7.070 1.00 96.38 181 ILE A O 1
ATOM 1407 N N . LEU A 1 182 ? 9.647 3.183 -6.635 1.00 95.56 182 LEU A N 1
ATOM 1408 C CA . LEU A 1 182 ? 9.284 3.394 -8.040 1.00 95.56 182 LEU A CA 1
ATOM 1409 C C . LEU A 1 182 ? 9.926 4.657 -8.628 1.00 95.56 182 LEU A C 1
ATOM 1411 O O . LEU A 1 182 ? 10.420 4.616 -9.757 1.00 95.56 182 LEU A O 1
ATOM 1415 N N . SER A 1 183 ? 9.962 5.758 -7.876 1.00 96.50 183 SER A N 1
ATOM 1416 C CA . SER A 1 183 ? 10.651 6.983 -8.296 1.00 96.50 183 SER A CA 1
ATOM 1417 C C . SER A 1 183 ? 12.147 6.734 -8.478 1.00 96.50 183 SER A C 1
ATOM 1419 O O . SER A 1 183 ? 12.711 7.042 -9.527 1.00 96.50 183 SER A O 1
ATOM 1421 N N . ALA A 1 184 ? 12.791 6.085 -7.508 1.00 94.94 184 ALA A N 1
ATOM 1422 C CA . ALA A 1 184 ? 14.219 5.805 -7.564 1.00 94.94 184 ALA A CA 1
ATOM 1423 C C . ALA A 1 184 ? 14.589 4.822 -8.694 1.00 94.94 184 ALA A C 1
ATOM 1425 O O . ALA A 1 184 ? 15.672 4.925 -9.276 1.00 94.94 184 ALA A O 1
ATOM 1426 N N . GLN A 1 185 ? 13.688 3.906 -9.074 1.00 95.12 185 GLN A N 1
ATOM 1427 C CA . GLN A 1 185 ? 13.843 3.076 -10.276 1.00 95.12 185 GLN A CA 1
ATOM 1428 C C . GLN A 1 185 ? 13.887 3.910 -11.564 1.00 95.12 185 GLN A C 1
ATOM 1430 O O . GLN A 1 185 ? 14.653 3.574 -12.474 1.00 95.12 185 GLN A O 1
ATOM 1435 N N . GLN A 1 186 ? 13.069 4.961 -11.662 1.00 94.62 186 GLN A N 1
ATOM 1436 C CA . GLN A 1 186 ? 13.052 5.873 -12.811 1.00 94.62 186 GLN A CA 1
ATOM 1437 C C . GLN A 1 186 ? 14.298 6.762 -12.827 1.00 94.62 186 GLN A C 1
ATOM 1439 O O . GLN A 1 186 ? 14.946 6.884 -13.868 1.00 94.62 186 GLN A O 1
ATOM 1444 N N . ASP A 1 187 ? 14.686 7.302 -11.671 1.00 93.75 187 ASP A N 1
ATOM 1445 C CA . ASP A 1 187 ? 15.893 8.121 -11.525 1.00 93.75 187 ASP A CA 1
ATOM 1446 C C . ASP A 1 187 ? 17.154 7.329 -11.883 1.00 93.75 187 ASP A C 1
ATOM 1448 O O . ASP A 1 187 ? 18.030 7.825 -12.597 1.00 93.75 187 ASP A O 1
ATOM 1452 N N . LEU A 1 188 ? 17.233 6.065 -11.452 1.00 92.56 188 LEU A N 1
ATOM 1453 C CA . LEU A 1 188 ? 18.318 5.166 -11.829 1.00 92.56 188 LEU A CA 1
ATOM 1454 C C . LEU A 1 188 ? 18.359 4.937 -13.345 1.00 92.56 188 LEU A C 1
ATOM 1456 O O . LEU A 1 188 ? 19.439 4.998 -13.937 1.00 92.56 188 LEU A O 1
ATOM 1460 N N . ALA A 1 189 ? 17.214 4.683 -13.985 1.00 91.81 189 ALA A N 1
ATOM 1461 C CA . ALA A 1 189 ? 17.167 4.523 -15.436 1.00 91.81 189 ALA A CA 1
ATOM 1462 C C . ALA A 1 189 ? 17.629 5.788 -16.162 1.00 91.81 189 ALA A C 1
ATOM 1464 O O . ALA A 1 189 ? 18.537 5.707 -16.988 1.00 91.81 189 ALA A O 1
ATOM 1465 N N . ALA A 1 190 ? 17.101 6.958 -15.804 1.00 91.38 190 ALA A N 1
ATOM 1466 C CA . ALA A 1 190 ? 17.500 8.231 -16.401 1.00 91.38 190 ALA A CA 1
ATOM 1467 C C . ALA A 1 190 ? 19.004 8.509 -16.213 1.00 91.38 190 ALA A C 1
ATOM 1469 O O . ALA A 1 190 ? 19.702 8.918 -17.148 1.00 91.38 190 ALA A O 1
ATOM 1470 N N . PHE A 1 191 ? 19.534 8.227 -15.019 1.00 89.88 191 PHE A N 1
ATOM 1471 C CA . PHE A 1 191 ? 20.958 8.351 -14.720 1.00 89.88 191 PHE A CA 1
ATOM 1472 C C . PHE A 1 191 ? 21.817 7.462 -15.631 1.00 89.88 191 PHE A C 1
ATOM 1474 O O . PHE A 1 191 ? 22.823 7.924 -16.177 1.00 89.88 191 PHE A O 1
ATOM 1481 N N . VAL A 1 192 ? 21.412 6.209 -15.847 1.00 89.69 192 VAL A N 1
ATOM 1482 C CA . VAL A 1 192 ? 22.110 5.270 -16.738 1.00 89.69 192 VAL A CA 1
ATOM 1483 C C . VAL A 1 192 ? 21.983 5.686 -18.208 1.00 89.69 192 VAL A C 1
ATOM 1485 O O . VAL A 1 192 ? 22.986 5.701 -18.926 1.00 89.69 192 VAL A O 1
ATOM 1488 N N . GLU A 1 193 ? 20.789 6.072 -18.660 1.00 87.12 193 GLU A N 1
ATOM 1489 C CA . GLU A 1 193 ? 20.531 6.486 -20.045 1.00 87.12 193 GLU A CA 1
ATOM 1490 C C . GLU A 1 193 ? 21.337 7.718 -20.448 1.00 87.12 193 GLU A C 1
ATOM 1492 O O . GLU A 1 193 ? 21.892 7.748 -21.550 1.00 87.12 193 GLU A O 1
ATOM 1497 N N . SER A 1 194 ? 21.487 8.688 -19.539 1.00 85.06 194 SER A N 1
ATOM 1498 C CA . SER A 1 194 ? 22.276 9.908 -19.761 1.00 85.06 194 SER A CA 1
ATOM 1499 C C . SER A 1 194 ? 23.761 9.642 -20.046 1.00 85.06 194 SER A C 1
ATOM 1501 O O . SER A 1 194 ? 24.475 10.510 -20.546 1.00 85.06 194 SER A O 1
ATOM 1503 N N . GLY A 1 195 ? 24.258 8.442 -19.725 1.00 74.94 195 GLY A N 1
ATOM 1504 C CA . GLY A 1 195 ? 25.662 8.079 -19.881 1.00 74.94 195 GLY A CA 1
ATOM 1505 C C . GLY A 1 195 ? 26.597 8.703 -18.844 1.00 74.94 195 GLY A C 1
ATOM 1506 O O . GLY A 1 195 ? 27.807 8.503 -18.964 1.00 74.94 195 GLY A O 1
ATOM 1507 N N . ALA A 1 196 ? 26.065 9.401 -17.830 1.00 62.56 196 ALA A N 1
ATOM 1508 C CA . ALA A 1 196 ? 26.817 9.892 -16.668 1.00 62.56 196 ALA A CA 1
ATOM 1509 C C . ALA A 1 196 ? 27.516 8.742 -15.923 1.00 62.56 196 ALA A C 1
ATOM 1511 O O . ALA A 1 196 ? 28.650 8.853 -15.457 1.00 62.56 196 ALA A O 1
ATOM 1512 N N . ALA A 1 197 ? 26.857 7.591 -15.902 1.00 56.00 197 ALA A N 1
ATOM 1513 C CA . ALA A 1 197 ? 27.466 6.300 -15.703 1.00 56.00 197 ALA A CA 1
ATOM 1514 C C . ALA A 1 197 ? 27.788 5.709 -17.081 1.00 56.00 197 ALA A C 1
ATOM 1516 O O . ALA A 1 197 ? 26.885 5.479 -17.881 1.00 56.00 197 ALA A O 1
ATOM 1517 N N . GLY A 1 198 ? 29.042 5.351 -17.373 1.00 58.25 198 GLY A N 1
ATOM 1518 C CA . GLY A 1 198 ? 29.242 4.263 -18.338 1.00 58.25 198 GLY A CA 1
ATOM 1519 C C . GLY A 1 198 ? 28.340 3.092 -17.923 1.00 58.25 198 GLY A C 1
ATOM 1520 O O . GLY A 1 198 ? 28.121 2.908 -16.729 1.00 58.25 198 GLY A O 1
ATOM 1521 N N . ALA A 1 199 ? 27.796 2.308 -18.852 1.00 51.28 199 ALA A N 1
ATOM 1522 C CA . ALA A 1 199 ? 26.768 1.300 -18.559 1.00 51.28 199 ALA A CA 1
ATOM 1523 C C . ALA A 1 199 ? 27.259 0.107 -17.681 1.00 51.28 199 ALA A C 1
ATOM 1525 O O . ALA A 1 199 ? 26.640 -0.945 -17.589 1.00 51.28 199 ALA A O 1
ATOM 1526 N N . SER A 1 200 ? 28.398 0.263 -17.003 1.00 56.12 200 SER A N 1
ATOM 1527 C CA . SER A 1 200 ? 28.907 -0.589 -15.924 1.00 56.12 200 SER A CA 1
ATOM 1528 C C . SER A 1 200 ? 29.558 0.242 -14.800 1.00 56.12 200 SER A C 1
ATOM 1530 O O . SER A 1 200 ? 30.505 -0.213 -14.162 1.00 56.12 200 SER A O 1
ATOM 1532 N N . SER A 1 201 ? 29.120 1.489 -14.579 1.00 68.69 201 SER A N 1
ATOM 1533 C CA . SER A 1 201 ? 29.684 2.332 -13.522 1.00 68.69 201 SER A CA 1
ATOM 1534 C C . SER A 1 201 ? 29.359 1.752 -12.146 1.00 68.69 201 SER A C 1
ATOM 1536 O O . SER A 1 201 ? 28.257 1.259 -11.892 1.00 68.69 201 SER A O 1
ATOM 1538 N N . THR A 1 202 ? 30.329 1.838 -11.238 1.00 76.94 202 THR A N 1
ATOM 1539 C CA . THR A 1 202 ? 30.187 1.376 -9.854 1.00 76.94 202 THR A CA 1
ATOM 1540 C C . THR A 1 202 ? 29.001 2.041 -9.152 1.00 76.94 202 THR A C 1
ATOM 1542 O O . THR A 1 202 ? 28.326 1.387 -8.368 1.00 76.94 202 THR A O 1
ATOM 1545 N N . VAL A 1 203 ? 28.706 3.308 -9.469 1.00 84.75 203 VAL A N 1
ATOM 1546 C CA . VAL A 1 203 ? 27.614 4.072 -8.845 1.00 84.75 203 VAL A CA 1
ATOM 1547 C C . VAL A 1 203 ? 26.250 3.512 -9.235 1.00 84.75 203 VAL A C 1
ATOM 1549 O O . VAL A 1 203 ? 25.476 3.165 -8.353 1.00 84.75 203 VAL A O 1
ATOM 1552 N N . ALA A 1 204 ? 25.980 3.345 -10.535 1.00 86.62 204 ALA A N 1
ATOM 1553 C CA . ALA A 1 204 ? 24.689 2.829 -10.997 1.00 86.62 204 ALA A CA 1
ATOM 1554 C C . ALA A 1 204 ? 24.412 1.420 -10.449 1.00 86.62 204 ALA A C 1
ATOM 1556 O O . ALA A 1 204 ? 23.291 1.095 -10.064 1.00 86.62 204 ALA A O 1
ATOM 1557 N N . ARG A 1 205 ? 25.466 0.602 -10.341 1.00 85.56 205 ARG A N 1
ATOM 1558 C CA . ARG A 1 205 ? 25.379 -0.727 -9.740 1.00 85.56 205 ARG A CA 1
ATOM 1559 C C . ARG A 1 205 ? 25.105 -0.687 -8.237 1.00 85.56 205 ARG A C 1
ATOM 1561 O O . ARG A 1 205 ? 24.272 -1.454 -7.774 1.00 85.56 205 ARG A O 1
ATOM 1568 N N . ILE A 1 206 ? 25.775 0.189 -7.487 1.00 89.31 206 ILE A N 1
ATOM 1569 C CA . ILE A 1 206 ? 25.505 0.362 -6.053 1.00 89.31 206 ILE A CA 1
ATOM 1570 C C . ILE A 1 206 ? 24.055 0.801 -5.839 1.00 89.31 206 ILE A C 1
ATOM 1572 O O . ILE A 1 206 ? 23.383 0.236 -4.987 1.00 89.31 206 ILE A O 1
ATOM 1576 N N . THR A 1 207 ? 23.554 1.752 -6.631 1.00 91.62 207 THR A N 1
ATOM 1577 C CA . THR A 1 207 ? 22.158 2.199 -6.540 1.00 91.62 207 THR A CA 1
ATOM 1578 C C . THR A 1 207 ? 21.182 1.064 -6.851 1.00 91.62 207 THR A C 1
ATOM 1580 O O . THR A 1 207 ? 20.234 0.864 -6.103 1.00 91.62 207 THR A O 1
ATOM 1583 N N . TYR A 1 208 ? 21.435 0.266 -7.893 1.00 92.31 208 TYR A N 1
ATOM 1584 C CA . TYR A 1 208 ? 20.632 -0.924 -8.197 1.00 92.31 208 TYR A CA 1
ATOM 1585 C C . TYR A 1 208 ? 20.627 -1.944 -7.042 1.00 92.31 208 TYR A C 1
ATOM 1587 O O . TYR A 1 208 ? 19.580 -2.489 -6.690 1.00 92.31 208 TYR A O 1
ATOM 1595 N N . ASP A 1 209 ? 21.792 -2.220 -6.451 1.00 92.56 209 ASP A N 1
ATOM 1596 C CA . ASP A 1 209 ? 21.918 -3.160 -5.334 1.00 92.56 209 ASP A CA 1
ATOM 1597 C C . ASP A 1 209 ? 21.229 -2.613 -4.067 1.00 92.56 209 ASP A C 1
ATOM 1599 O O . ASP A 1 209 ? 20.593 -3.378 -3.345 1.00 92.56 209 ASP A O 1
ATOM 1603 N N . ASN A 1 210 ? 21.295 -1.301 -3.818 1.00 94.88 210 ASN A N 1
ATOM 1604 C CA . ASN A 1 210 ? 20.584 -0.646 -2.717 1.00 94.88 210 ASN A CA 1
ATOM 1605 C C . ASN A 1 210 ? 19.066 -0.698 -2.912 1.00 94.88 210 ASN A C 1
ATOM 1607 O O . ASN A 1 210 ? 18.370 -1.081 -1.983 1.00 94.88 210 ASN A O 1
ATOM 1611 N N . LEU A 1 211 ? 18.558 -0.448 -4.123 1.00 96.06 211 LEU A N 1
ATOM 1612 C CA . LEU A 1 211 ? 17.124 -0.575 -4.405 1.00 96.06 211 LEU A CA 1
ATOM 1613 C C . LEU A 1 211 ? 16.612 -2.005 -4.210 1.00 96.06 211 LEU A C 1
ATOM 1615 O O . LEU A 1 211 ? 15.479 -2.201 -3.790 1.00 96.06 211 LEU A O 1
ATOM 1619 N N . ASN A 1 212 ? 17.434 -3.026 -4.478 1.00 95.00 212 ASN A N 1
ATOM 1620 C CA . ASN A 1 212 ? 17.045 -4.400 -4.154 1.00 95.00 212 ASN A CA 1
ATOM 1621 C C . ASN A 1 212 ? 16.915 -4.637 -2.647 1.00 95.00 212 ASN A C 1
ATOM 1623 O O . ASN A 1 212 ? 16.025 -5.392 -2.263 1.00 95.00 212 ASN A O 1
ATOM 1627 N N . LYS A 1 213 ? 17.770 -4.003 -1.833 1.00 96.00 213 LYS A N 1
ATOM 1628 C CA . LYS A 1 213 ? 17.677 -4.058 -0.369 1.00 96.00 213 LYS A CA 1
ATOM 1629 C C . LYS A 1 213 ? 16.485 -3.270 0.151 1.00 96.00 213 LYS A C 1
ATOM 1631 O O . LYS A 1 213 ? 15.800 -3.762 1.024 1.00 96.00 213 LYS A O 1
ATOM 1636 N N . GLU A 1 214 ? 16.193 -2.103 -0.416 1.00 96.19 214 GLU A N 1
ATOM 1637 C CA . GLU A 1 214 ? 14.991 -1.339 -0.056 1.00 96.19 214 GLU A CA 1
ATOM 1638 C C . GLU A 1 214 ? 13.713 -2.137 -0.367 1.00 96.19 214 GLU A C 1
ATOM 1640 O O . GLU A 1 214 ? 12.762 -2.106 0.405 1.00 96.19 214 GLU A O 1
ATOM 1645 N N . ILE A 1 215 ? 13.704 -2.928 -1.450 1.00 96.25 215 ILE A N 1
ATOM 1646 C CA . ILE A 1 215 ? 12.622 -3.890 -1.713 1.00 96.25 215 ILE A CA 1
ATOM 1647 C C . ILE A 1 215 ? 12.589 -5.001 -0.646 1.00 96.25 215 ILE A C 1
ATOM 1649 O O . ILE A 1 215 ? 11.500 -5.371 -0.220 1.00 96.25 215 ILE A O 1
ATOM 1653 N N . ASP A 1 216 ? 13.741 -5.537 -0.218 1.00 95.44 216 ASP A N 1
ATOM 1654 C CA . ASP A 1 216 ? 13.802 -6.521 0.881 1.00 95.44 216 ASP A CA 1
ATOM 1655 C C . ASP A 1 216 ? 13.234 -5.933 2.186 1.00 95.44 216 ASP A C 1
ATOM 1657 O O . ASP A 1 216 ? 12.403 -6.565 2.833 1.00 95.44 216 ASP A O 1
ATOM 1661 N N . GLU A 1 217 ? 13.635 -4.710 2.539 1.00 94.94 217 GLU A N 1
ATOM 1662 C CA . GLU A 1 217 ? 13.189 -3.987 3.735 1.00 94.94 217 GLU A CA 1
ATOM 1663 C C . GLU A 1 217 ? 11.684 -3.681 3.679 1.00 94.94 217 GLU A C 1
ATOM 1665 O O . GLU A 1 217 ? 10.979 -3.893 4.663 1.00 94.94 217 GLU A O 1
ATOM 1670 N N . LEU A 1 218 ? 11.159 -3.272 2.518 1.00 94.94 218 LEU A N 1
ATOM 1671 C CA . LEU A 1 218 ? 9.719 -3.086 2.305 1.00 94.94 218 LEU A CA 1
ATOM 1672 C C . LEU A 1 218 ? 8.938 -4.384 2.565 1.00 94.94 218 LEU A C 1
ATOM 1674 O O . LEU A 1 218 ? 7.884 -4.347 3.195 1.00 94.94 218 LEU A O 1
ATOM 1678 N N . VAL A 1 219 ? 9.447 -5.528 2.098 1.00 93.94 219 VAL A N 1
ATOM 1679 C CA . VAL A 1 219 ? 8.821 -6.842 2.321 1.00 93.94 219 VAL A CA 1
ATOM 1680 C C . VAL A 1 219 ? 8.936 -7.276 3.780 1.00 93.94 219 VAL A C 1
ATOM 1682 O O . VAL A 1 219 ? 8.005 -7.875 4.313 1.00 93.94 219 VAL A O 1
ATOM 1685 N N . GLU A 1 220 ? 10.056 -6.994 4.439 1.00 93.31 220 GLU A N 1
ATOM 1686 C CA . GLU A 1 220 ? 10.254 -7.334 5.849 1.00 93.31 220 GLU A CA 1
ATOM 1687 C C . GLU A 1 220 ? 9.314 -6.538 6.762 1.00 93.31 220 GLU A C 1
ATOM 1689 O O . GLU A 1 220 ? 8.717 -7.111 7.673 1.00 93.31 220 GLU A O 1
ATOM 1694 N N . ILE A 1 221 ? 9.158 -5.237 6.500 1.00 90.75 221 ILE A N 1
ATOM 1695 C CA . ILE A 1 221 ? 8.359 -4.334 7.335 1.00 90.75 221 ILE A CA 1
ATOM 1696 C C . ILE A 1 221 ? 6.865 -4.437 6.999 1.00 90.75 221 ILE A C 1
ATOM 1698 O O . ILE A 1 221 ? 6.045 -4.477 7.911 1.00 90.75 221 ILE A O 1
ATOM 1702 N N . HIS A 1 222 ? 6.508 -4.509 5.712 1.00 92.25 222 HIS A N 1
ATOM 1703 C CA . HIS A 1 222 ? 5.124 -4.382 5.230 1.00 92.25 222 HIS A CA 1
ATOM 1704 C C . HIS A 1 222 ? 4.654 -5.579 4.381 1.00 92.25 222 HIS A C 1
ATOM 1706 O O . HIS A 1 222 ? 3.729 -5.463 3.570 1.00 92.25 222 HIS A O 1
ATOM 1712 N N . GLY A 1 223 ? 5.300 -6.741 4.507 1.00 88.06 223 GLY A N 1
ATOM 1713 C CA . GLY A 1 223 ? 5.019 -7.915 3.673 1.00 88.06 223 GLY A CA 1
ATOM 1714 C C . GLY A 1 223 ? 3.589 -8.452 3.780 1.00 88.06 223 GLY A C 1
ATOM 1715 O O . GLY A 1 223 ? 3.090 -9.054 2.831 1.00 88.06 223 GLY A O 1
ATOM 1716 N N . ASP A 1 224 ? 2.901 -8.203 4.893 1.00 89.06 224 ASP A N 1
ATOM 1717 C CA . ASP A 1 224 ? 1.487 -8.529 5.104 1.00 89.06 224 ASP A CA 1
ATOM 1718 C C . ASP A 1 224 ? 0.534 -7.665 4.258 1.00 89.06 224 ASP A C 1
ATOM 1720 O O . ASP A 1 224 ? -0.543 -8.129 3.871 1.00 89.06 224 ASP A O 1
ATOM 1724 N N . ARG A 1 225 ? 0.945 -6.440 3.911 1.00 86.56 225 ARG A N 1
ATOM 1725 C CA . ARG A 1 225 ? 0.211 -5.537 3.009 1.00 86.56 225 ARG A CA 1
ATOM 1726 C C . ARG A 1 225 ? 0.513 -5.781 1.536 1.00 86.56 225 ARG A C 1
ATOM 1728 O O . ARG A 1 225 ? -0.223 -5.317 0.661 1.00 86.56 225 ARG A O 1
ATOM 1735 N N . MET A 1 226 ? 1.589 -6.499 1.234 1.00 87.31 226 MET A N 1
ATOM 1736 C CA . MET A 1 226 ? 1.988 -6.782 -0.136 1.00 87.31 226 MET A CA 1
ATOM 1737 C C . MET A 1 226 ? 1.175 -7.933 -0.732 1.00 87.31 226 MET A C 1
ATOM 1739 O O . MET A 1 226 ? 0.936 -8.968 -0.114 1.00 87.31 226 MET A O 1
ATOM 1743 N N . SER A 1 227 ? 0.784 -7.789 -2.002 1.00 87.50 227 SER A N 1
ATOM 1744 C CA . SER A 1 227 ? 0.287 -8.948 -2.748 1.00 87.50 227 SER A CA 1
ATOM 1745 C C . SER A 1 227 ? 1.408 -9.978 -2.921 1.00 87.50 227 SER A C 1
ATOM 1747 O O . SER A 1 227 ? 2.578 -9.613 -3.038 1.00 87.50 227 SER A O 1
ATOM 1749 N N . VAL A 1 228 ? 1.045 -11.259 -3.043 1.00 83.38 228 VAL A N 1
ATOM 1750 C CA . VAL A 1 228 ? 1.995 -12.379 -3.233 1.00 83.38 228 VAL A CA 1
ATOM 1751 C C . VAL A 1 228 ? 2.956 -12.147 -4.412 1.00 83.38 228 VAL A C 1
ATOM 1753 O O . VAL A 1 228 ? 4.052 -12.697 -4.452 1.00 83.38 228 VAL A O 1
ATOM 1756 N N . THR A 1 229 ? 2.558 -11.326 -5.386 1.00 89.00 229 THR A N 1
ATOM 1757 C CA . THR A 1 229 ? 3.351 -11.008 -6.577 1.00 89.00 229 THR A CA 1
ATOM 1758 C C . THR A 1 229 ? 4.020 -9.635 -6.538 1.00 89.00 229 THR A C 1
ATOM 1760 O O . THR A 1 229 ? 4.855 -9.372 -7.398 1.00 89.00 229 THR A O 1
ATOM 1763 N N . ALA A 1 230 ? 3.691 -8.759 -5.583 1.00 89.25 230 ALA A N 1
ATOM 1764 C CA . ALA A 1 230 ? 4.150 -7.365 -5.581 1.00 89.25 230 ALA A CA 1
ATOM 1765 C C . ALA A 1 230 ? 5.678 -7.253 -5.524 1.00 89.25 230 ALA A C 1
ATOM 1767 O O . ALA A 1 230 ? 6.263 -6.511 -6.308 1.00 89.25 230 ALA A O 1
ATOM 1768 N N . GLU A 1 231 ? 6.334 -8.039 -4.666 1.00 92.06 231 GLU A N 1
ATOM 1769 C CA . GLU A 1 231 ? 7.799 -8.074 -4.597 1.00 92.06 231 GLU A CA 1
ATOM 1770 C C . GLU A 1 231 ? 8.404 -8.491 -5.945 1.00 92.06 231 GLU A C 1
ATOM 1772 O O . GLU A 1 231 ? 9.317 -7.847 -6.468 1.00 92.06 231 GLU A O 1
ATOM 1777 N N . SER A 1 232 ? 7.877 -9.570 -6.532 1.00 92.50 232 SER A N 1
ATOM 1778 C CA . SER A 1 232 ? 8.366 -10.085 -7.811 1.00 92.50 232 SER A CA 1
ATOM 1779 C C . SER A 1 232 ? 8.238 -9.036 -8.913 1.00 92.50 232 SER A C 1
ATOM 1781 O O . SER A 1 232 ? 9.183 -8.831 -9.676 1.00 92.50 232 SER A O 1
ATOM 1783 N N . GLU A 1 233 ? 7.105 -8.335 -8.968 1.00 92.12 233 GLU A N 1
ATOM 1784 C CA . GLU A 1 233 ? 6.861 -7.283 -9.951 1.00 92.12 233 GLU A CA 1
ATOM 1785 C C . GLU A 1 233 ? 7.748 -6.051 -9.722 1.00 92.12 233 GLU A C 1
ATOM 1787 O O . GLU A 1 233 ? 8.315 -5.549 -10.691 1.00 92.12 233 GLU A O 1
ATOM 1792 N N . LEU A 1 234 ? 7.991 -5.627 -8.474 1.00 94.62 234 LEU A N 1
ATOM 1793 C CA . LEU A 1 234 ? 8.954 -4.558 -8.169 1.00 94.62 234 LEU A CA 1
ATOM 1794 C C . LEU A 1 234 ? 10.364 -4.912 -8.648 1.00 94.62 234 LEU A C 1
ATOM 1796 O O . LEU A 1 234 ? 11.020 -4.105 -9.310 1.00 94.62 234 LEU A O 1
ATOM 1800 N N . ARG A 1 235 ? 10.827 -6.138 -8.377 1.00 94.50 235 ARG A N 1
ATOM 1801 C CA . ARG A 1 235 ? 12.153 -6.595 -8.824 1.00 94.50 235 ARG A CA 1
ATOM 1802 C C . ARG A 1 235 ? 12.241 -6.716 -10.337 1.00 94.50 235 ARG A C 1
ATOM 1804 O O . ARG A 1 235 ? 13.272 -6.376 -10.918 1.00 94.50 235 ARG A O 1
ATOM 1811 N N . LYS A 1 236 ? 11.188 -7.208 -10.995 1.00 93.44 236 LYS A N 1
ATOM 1812 C CA . LYS A 1 236 ? 11.114 -7.238 -12.463 1.00 93.44 236 LYS A CA 1
ATOM 1813 C C . LYS A 1 236 ? 11.134 -5.824 -13.036 1.00 93.44 236 LYS A C 1
ATOM 1815 O O . LYS A 1 236 ? 11.870 -5.588 -13.989 1.00 93.44 236 LYS A O 1
ATOM 1820 N N . GLY A 1 237 ? 10.385 -4.895 -12.444 1.00 93.81 237 GLY A N 1
ATOM 1821 C CA . GLY A 1 237 ? 10.380 -3.475 -12.796 1.00 93.81 237 GLY A CA 1
ATOM 1822 C C . GLY A 1 237 ? 11.779 -2.870 -12.717 1.00 93.81 237 GLY A C 1
ATOM 1823 O O . GLY A 1 237 ? 12.286 -2.379 -13.723 1.00 93.81 237 GLY A O 1
ATOM 1824 N N . LEU A 1 238 ? 12.460 -3.037 -11.580 1.00 95.38 238 LEU A N 1
ATOM 1825 C CA . LEU A 1 238 ? 13.836 -2.581 -11.373 1.00 95.38 238 LEU A CA 1
ATOM 1826 C C . LEU A 1 238 ? 14.807 -3.169 -12.411 1.00 95.38 238 LEU A C 1
ATOM 1828 O O . LEU A 1 238 ? 15.582 -2.433 -13.022 1.00 95.38 238 LEU A O 1
ATOM 1832 N N . LYS A 1 239 ? 14.749 -4.484 -12.659 1.00 94.25 239 LYS A N 1
ATOM 1833 C CA . LYS A 1 239 ? 15.586 -5.160 -13.668 1.00 94.25 239 LYS A CA 1
ATOM 1834 C C . LYS A 1 239 ? 15.344 -4.633 -15.074 1.00 94.25 239 LYS A C 1
ATOM 1836 O O . LYS A 1 239 ? 16.302 -4.377 -15.799 1.00 94.25 239 LYS A O 1
ATOM 1841 N N . ARG A 1 240 ? 14.079 -4.489 -15.471 1.00 93.12 240 ARG A N 1
ATOM 1842 C CA . ARG A 1 240 ? 13.696 -3.993 -16.798 1.00 93.12 240 ARG A CA 1
ATOM 1843 C C . ARG A 1 240 ? 14.100 -2.535 -16.974 1.00 93.12 240 ARG A C 1
ATOM 1845 O O . ARG A 1 240 ? 14.710 -2.224 -17.987 1.00 93.12 240 ARG A O 1
ATOM 1852 N N . SER A 1 241 ? 13.842 -1.691 -15.977 1.00 92.31 241 SER A N 1
ATOM 1853 C CA . SER A 1 241 ? 14.219 -0.274 -15.970 1.00 92.31 241 SER A CA 1
ATOM 1854 C C . SER A 1 241 ? 15.734 -0.111 -16.122 1.00 92.31 241 SER A C 1
ATOM 1856 O O . SER A 1 241 ? 16.217 0.494 -17.076 1.00 92.31 241 SER A O 1
ATOM 1858 N N . TYR A 1 242 ? 16.509 -0.769 -15.257 1.00 92.12 242 TYR A N 1
ATOM 1859 C CA . TYR A 1 242 ? 17.969 -0.706 -15.285 1.00 92.12 242 TYR A CA 1
ATOM 1860 C C . TYR A 1 242 ? 18.571 -1.326 -16.560 1.00 92.12 242 TYR A C 1
ATOM 1862 O O . TYR A 1 242 ? 19.450 -0.743 -17.196 1.00 92.12 242 TYR A O 1
ATOM 1870 N N . GLY A 1 243 ? 18.094 -2.507 -16.962 1.00 92.00 243 GLY A N 1
ATOM 1871 C CA . GLY A 1 243 ? 18.557 -3.213 -18.158 1.00 92.00 243 GLY A CA 1
ATOM 1872 C C . GLY A 1 243 ? 18.211 -2.502 -19.464 1.00 92.00 243 GLY A C 1
ATOM 1873 O O . GLY A 1 243 ? 19.059 -2.408 -20.353 1.00 92.00 243 GLY A O 1
ATOM 1874 N N . GLY A 1 244 ? 16.988 -1.981 -19.562 1.00 92.88 244 GLY A N 1
ATOM 1875 C CA . GLY A 1 244 ? 16.513 -1.180 -20.686 1.00 92.88 244 GLY A CA 1
ATOM 1876 C C . GLY A 1 244 ? 17.305 0.114 -20.813 1.00 92.88 244 GLY A C 1
ATOM 1877 O O . GLY A 1 244 ? 17.821 0.402 -21.887 1.00 92.88 244 GLY A O 1
ATOM 1878 N N . ALA A 1 245 ? 17.539 0.812 -19.700 1.00 92.50 245 ALA A N 1
ATOM 1879 C CA . ALA A 1 245 ? 18.375 2.006 -19.671 1.00 92.50 245 ALA A CA 1
ATOM 1880 C C . ALA A 1 245 ? 19.808 1.748 -20.169 1.00 92.50 245 ALA A C 1
ATOM 1882 O O . ALA A 1 245 ? 20.358 2.529 -20.950 1.00 92.50 245 ALA A O 1
ATOM 1883 N N . MET A 1 246 ? 20.421 0.623 -19.773 1.00 91.56 246 MET A N 1
ATOM 1884 C CA . MET A 1 246 ? 21.736 0.219 -20.290 1.00 91.56 246 MET A CA 1
ATOM 1885 C C . MET A 1 246 ? 21.700 -0.040 -21.802 1.00 91.56 246 MET A C 1
ATOM 1887 O O . MET A 1 246 ? 22.596 0.410 -22.518 1.00 91.56 246 MET A O 1
ATOM 1891 N N . ALA A 1 247 ? 20.675 -0.740 -22.297 1.00 92.81 247 ALA A N 1
ATOM 1892 C CA . ALA A 1 247 ? 20.506 -0.995 -23.726 1.00 92.81 247 ALA A CA 1
ATOM 1893 C C . ALA A 1 247 ? 20.309 0.307 -24.519 1.00 92.81 247 ALA A C 1
ATOM 1895 O O . ALA A 1 247 ? 21.011 0.528 -25.505 1.00 92.81 247 ALA A O 1
ATOM 1896 N N . ASN A 1 248 ? 19.437 1.198 -24.046 1.00 92.19 248 ASN A N 1
ATOM 1897 C CA . ASN A 1 248 ? 19.182 2.508 -24.642 1.00 92.19 248 ASN A CA 1
ATOM 1898 C C . ASN A 1 248 ? 20.447 3.369 -24.666 1.00 92.19 248 ASN A C 1
ATOM 1900 O O . ASN A 1 248 ? 20.759 3.976 -25.689 1.00 92.19 248 ASN A O 1
ATOM 1904 N N . ASN A 1 249 ? 21.240 3.368 -23.590 1.00 91.38 249 ASN A N 1
ATOM 1905 C CA . ASN A 1 249 ? 22.523 4.069 -23.569 1.00 91.38 249 ASN A CA 1
ATOM 1906 C C . ASN A 1 249 ? 23.482 3.554 -24.655 1.00 91.38 249 ASN A C 1
ATOM 1908 O O . ASN A 1 249 ? 24.130 4.355 -25.333 1.00 91.38 249 ASN A O 1
ATOM 1912 N N . VAL A 1 250 ? 23.555 2.230 -24.848 1.00 92.25 250 VAL A N 1
ATOM 1913 C CA . VAL A 1 250 ? 24.359 1.618 -25.918 1.00 92.25 250 VAL A CA 1
ATOM 1914 C C . VAL A 1 250 ? 23.822 2.027 -27.288 1.00 92.25 250 VAL A C 1
ATOM 1916 O O . VAL A 1 250 ? 24.610 2.453 -28.125 1.00 92.25 250 VAL A O 1
ATOM 1919 N N . VAL A 1 251 ? 22.509 1.964 -27.522 1.00 91.69 251 VAL A N 1
ATOM 1920 C CA . VAL A 1 251 ? 21.897 2.390 -28.794 1.00 91.69 251 VAL A CA 1
ATOM 1921 C C . VAL A 1 251 ? 22.194 3.865 -29.087 1.00 91.69 251 VAL A C 1
ATOM 1923 O O . VAL A 1 251 ? 22.689 4.183 -30.167 1.00 91.69 251 VAL A O 1
ATOM 1926 N N . ASN A 1 252 ? 22.009 4.757 -28.114 1.00 90.12 252 ASN A N 1
ATOM 1927 C CA . ASN A 1 252 ? 22.285 6.190 -28.260 1.00 90.12 252 ASN A CA 1
ATOM 1928 C C . ASN A 1 252 ? 23.766 6.469 -28.577 1.00 90.12 252 ASN A C 1
ATOM 1930 O O . ASN A 1 252 ? 24.100 7.315 -29.413 1.00 90.12 252 ASN A O 1
ATOM 1934 N N . LYS A 1 253 ? 24.683 5.726 -27.946 1.00 90.50 253 LYS A N 1
ATOM 1935 C CA . LYS A 1 253 ? 26.122 5.812 -28.233 1.00 90.50 253 LYS A CA 1
ATOM 1936 C C . LYS A 1 253 ? 26.493 5.214 -29.582 1.00 90.50 253 LYS A C 1
ATOM 1938 O O . LYS A 1 253 ? 27.367 5.761 -30.239 1.00 90.50 253 LYS A O 1
ATOM 1943 N N . LEU A 1 254 ? 25.835 4.134 -30.008 1.00 90.19 254 LEU A N 1
ATOM 1944 C CA . LEU A 1 254 ? 26.025 3.568 -31.342 1.00 90.19 254 LEU A CA 1
ATOM 1945 C C . LEU A 1 254 ? 25.649 4.607 -32.385 1.00 90.19 254 LEU A C 1
ATOM 1947 O O . LEU A 1 254 ? 26.494 4.980 -33.187 1.00 90.19 254 LEU A O 1
ATOM 1951 N N . VAL A 1 255 ? 24.419 5.121 -32.341 1.00 87.38 255 VAL A N 1
ATOM 1952 C CA . VAL A 1 255 ? 23.910 6.058 -33.351 1.00 87.38 255 VAL A CA 1
ATOM 1953 C C . VAL A 1 255 ? 24.777 7.317 -33.447 1.00 87.38 255 VAL A C 1
ATOM 1955 O O . VAL A 1 255 ? 24.942 7.846 -34.540 1.00 87.38 255 VAL A O 1
ATOM 1958 N N . SER A 1 256 ? 25.408 7.767 -32.356 1.00 88.25 256 SER A N 1
ATOM 1959 C CA . SER A 1 256 ? 26.321 8.923 -32.382 1.00 88.25 256 SER A CA 1
ATOM 1960 C C . SER A 1 256 ? 27.716 8.647 -32.973 1.00 88.25 256 SER A C 1
ATOM 1962 O O . SER A 1 256 ? 28.483 9.592 -33.173 1.00 88.25 256 SER A O 1
ATOM 1964 N N . LEU A 1 257 ? 28.061 7.397 -33.307 1.00 88.38 257 LEU A N 1
ATOM 1965 C CA . LEU A 1 257 ? 29.337 7.079 -33.954 1.00 88.38 257 LEU A CA 1
ATOM 1966 C C . LEU A 1 257 ? 29.414 7.697 -35.366 1.00 88.38 257 LEU A C 1
ATOM 1968 O O . LEU A 1 257 ? 28.464 7.563 -36.140 1.00 88.38 257 LEU A O 1
ATOM 1972 N N . PRO A 1 258 ? 30.556 8.302 -35.766 1.00 86.69 258 PRO A N 1
ATOM 1973 C CA . PRO A 1 258 ? 30.685 9.000 -37.054 1.00 86.69 258 PRO A CA 1
ATOM 1974 C C . PRO A 1 258 ? 30.336 8.149 -38.280 1.00 86.69 258 PRO A C 1
ATOM 1976 O O . PRO A 1 258 ? 29.763 8.632 -39.248 1.00 86.69 258 PRO A O 1
ATOM 1979 N N . GLU A 1 259 ? 30.656 6.861 -38.228 1.00 84.44 259 GLU A N 1
ATOM 1980 C CA . GLU A 1 259 ? 30.368 5.883 -39.280 1.00 84.44 259 GLU A CA 1
ATOM 1981 C C . GLU A 1 259 ? 28.875 5.587 -39.472 1.00 84.44 259 GLU A C 1
ATOM 1983 O O . GLU A 1 259 ? 28.480 5.148 -40.550 1.00 84.44 259 GLU A O 1
ATOM 1988 N N . PHE A 1 260 ? 28.041 5.835 -38.459 1.00 85.69 260 PHE A N 1
ATOM 1989 C CA . PHE A 1 260 ? 26.588 5.661 -38.542 1.00 85.69 260 PHE A CA 1
ATOM 1990 C C . PHE A 1 260 ? 25.856 6.957 -38.886 1.00 85.69 260 PHE A C 1
ATOM 1992 O O . PHE A 1 260 ? 24.693 6.914 -39.275 1.00 85.69 260 PHE A O 1
ATOM 1999 N N . GLN A 1 261 ? 26.556 8.092 -38.841 1.00 81.19 261 GLN A N 1
ATOM 2000 C CA . GLN A 1 261 ? 26.059 9.382 -39.323 1.00 81.19 261 GLN A CA 1
ATOM 2001 C C . GLN A 1 261 ? 26.070 9.477 -40.860 1.00 81.19 261 GLN A C 1
ATOM 2003 O O . GLN A 1 261 ? 25.527 10.432 -41.420 1.00 81.19 261 GLN A O 1
ATOM 2008 N N . ASP A 1 262 ? 26.667 8.497 -41.557 1.00 79.88 262 ASP A N 1
ATOM 2009 C CA . ASP A 1 262 ? 26.625 8.434 -43.016 1.00 79.88 262 ASP A CA 1
ATOM 2010 C C . ASP A 1 262 ? 25.175 8.194 -43.506 1.00 79.88 262 ASP A C 1
ATOM 2012 O O . ASP A 1 262 ? 24.577 7.154 -43.205 1.00 79.88 262 ASP A O 1
ATOM 2016 N N . PRO A 1 263 ? 24.607 9.114 -44.304 1.00 66.94 263 PRO A N 1
ATOM 2017 C CA . PRO A 1 263 ? 23.213 9.056 -44.744 1.00 66.94 263 PRO A CA 1
ATOM 2018 C C . PRO A 1 263 ? 22.874 7.912 -45.704 1.00 66.94 263 PRO A C 1
ATOM 2020 O O . PRO A 1 263 ? 21.696 7.628 -45.920 1.00 66.94 263 PRO A O 1
ATOM 2023 N N . ILE A 1 264 ? 23.876 7.323 -46.357 1.00 69.94 264 ILE A N 1
ATOM 2024 C CA . ILE A 1 264 ? 23.703 6.315 -47.405 1.00 69.94 264 ILE A CA 1
ATOM 2025 C C . ILE A 1 264 ? 23.954 4.920 -46.831 1.00 69.94 264 ILE A C 1
ATOM 2027 O O . ILE A 1 264 ? 23.160 4.014 -47.081 1.00 69.94 264 ILE A O 1
ATOM 2031 N N . MET A 1 265 ? 25.033 4.749 -46.062 1.00 76.19 265 MET A N 1
ATOM 2032 C CA . MET A 1 265 ? 25.482 3.431 -45.583 1.00 76.19 265 MET A CA 1
ATOM 2033 C C . MET A 1 265 ? 25.448 3.277 -44.057 1.00 76.19 265 MET A C 1
ATOM 2035 O O . MET A 1 265 ? 25.291 2.158 -43.561 1.00 76.19 265 MET A O 1
ATOM 2039 N N . GLY A 1 266 ? 25.567 4.375 -43.305 1.00 77.44 266 GLY A N 1
ATOM 2040 C CA . GLY A 1 266 ? 25.682 4.356 -41.842 1.00 77.44 266 GLY A CA 1
ATOM 2041 C C . GLY A 1 266 ? 24.420 3.843 -41.153 1.00 77.44 266 GLY A C 1
ATOM 2042 O O . GLY A 1 266 ? 24.482 3.040 -40.229 1.00 77.44 266 GLY A O 1
ATOM 2043 N N . ALA A 1 267 ? 23.278 4.210 -41.717 1.00 73.50 267 ALA A N 1
ATOM 2044 C CA . ALA A 1 267 ? 21.933 3.744 -41.410 1.00 73.50 267 ALA A CA 1
ATOM 2045 C C . ALA A 1 267 ? 21.789 2.207 -41.327 1.00 73.50 267 ALA A C 1
ATOM 2047 O O . ALA A 1 267 ? 21.373 1.643 -40.314 1.00 73.50 267 ALA A O 1
ATOM 2048 N N . GLN A 1 268 ? 22.158 1.519 -42.411 1.00 80.94 268 GLN A N 1
ATOM 2049 C CA . GLN A 1 268 ? 22.049 0.064 -42.517 1.00 80.94 268 GLN A CA 1
ATOM 2050 C C . GLN A 1 268 ? 23.091 -0.635 -41.635 1.00 80.94 268 GLN A C 1
ATOM 2052 O O . GLN A 1 268 ? 22.817 -1.687 -41.058 1.00 80.94 268 GLN A O 1
ATOM 2057 N N . ALA A 1 269 ? 24.276 -0.036 -41.493 1.00 85.88 269 ALA A N 1
ATOM 2058 C CA . ALA A 1 269 ? 25.300 -0.522 -40.579 1.00 85.88 269 ALA A CA 1
ATOM 2059 C C . ALA A 1 269 ? 24.840 -0.437 -39.112 1.00 85.88 269 ALA A C 1
ATOM 2061 O O . ALA A 1 269 ? 24.997 -1.411 -38.377 1.00 85.88 269 ALA A O 1
ATOM 2062 N N . ALA A 1 270 ? 24.208 0.670 -38.711 1.00 86.44 270 ALA A N 1
ATOM 2063 C CA . ALA A 1 270 ? 23.641 0.845 -37.379 1.00 86.44 270 ALA A CA 1
ATOM 2064 C C . ALA A 1 270 ? 22.539 -0.182 -37.098 1.00 86.44 270 ALA A C 1
ATOM 2066 O O . ALA A 1 270 ? 22.583 -0.840 -36.063 1.00 86.44 270 ALA A O 1
ATOM 2067 N N . ALA A 1 271 ? 21.609 -0.388 -38.038 1.00 87.31 271 ALA A N 1
ATOM 2068 C CA . ALA A 1 271 ? 20.544 -1.383 -37.902 1.00 87.31 271 ALA A CA 1
ATOM 2069 C C . ALA A 1 271 ? 21.104 -2.800 -37.688 1.00 87.31 271 ALA A C 1
ATOM 2071 O O . ALA A 1 271 ? 20.722 -3.476 -36.739 1.00 87.31 271 ALA A O 1
ATOM 2072 N N . ASN A 1 272 ? 22.104 -3.209 -38.479 1.00 90.50 272 ASN A N 1
ATOM 2073 C CA . ASN A 1 272 ? 22.766 -4.507 -38.307 1.00 90.50 272 ASN A CA 1
ATOM 2074 C C . ASN A 1 272 ? 23.423 -4.662 -36.923 1.00 90.50 272 ASN A C 1
ATOM 2076 O O . ASN A 1 272 ? 23.435 -5.755 -36.353 1.00 90.50 272 ASN A O 1
ATOM 2080 N N . VAL A 1 273 ? 24.003 -3.586 -36.379 1.00 93.62 273 VAL A N 1
ATOM 2081 C CA . VAL A 1 273 ? 24.640 -3.617 -35.056 1.00 93.62 273 VAL A CA 1
ATOM 2082 C C . VAL A 1 273 ? 23.597 -3.627 -33.933 1.00 93.62 273 VAL A C 1
ATOM 2084 O O . VAL A 1 273 ? 23.767 -4.378 -32.973 1.00 93.62 273 VAL A O 1
ATOM 2087 N N . ILE A 1 274 ? 22.503 -2.873 -34.069 1.00 93.69 274 ILE A N 1
ATOM 2088 C CA . ILE A 1 274 ? 21.369 -2.880 -33.130 1.00 93.69 274 ILE A CA 1
ATOM 2089 C C . ILE A 1 274 ? 20.682 -4.248 -33.121 1.00 93.69 274 ILE A C 1
ATOM 2091 O O . ILE A 1 274 ? 20.428 -4.780 -32.044 1.00 93.69 274 ILE A O 1
ATOM 2095 N N . ASN A 1 275 ? 20.494 -4.882 -34.279 1.00 94.00 275 ASN A N 1
ATOM 2096 C CA . ASN A 1 275 ? 19.992 -6.251 -34.350 1.00 94.00 275 ASN A CA 1
ATOM 2097 C C . ASN A 1 275 ? 20.922 -7.234 -33.613 1.00 94.00 275 ASN A C 1
ATOM 2099 O O . ASN A 1 275 ? 20.487 -8.128 -32.889 1.00 94.00 275 ASN A O 1
ATOM 2103 N N . GLY A 1 276 ? 22.237 -7.021 -33.711 1.00 94.75 276 GLY A N 1
ATOM 2104 C CA . GLY A 1 276 ? 23.212 -7.754 -32.908 1.00 94.75 276 GLY A CA 1
ATOM 2105 C C . GLY A 1 276 ? 23.037 -7.552 -31.398 1.00 94.75 276 GLY A C 1
ATOM 2106 O O . GLY A 1 276 ? 23.152 -8.509 -30.630 1.00 94.75 276 GLY A O 1
ATOM 2107 N N . LEU A 1 277 ? 22.729 -6.330 -30.955 1.00 95.50 277 LEU A N 1
ATOM 2108 C CA . LEU A 1 277 ? 22.398 -6.051 -29.555 1.00 95.50 277 LEU A CA 1
ATOM 2109 C C . LEU A 1 277 ? 21.115 -6.785 -29.137 1.00 95.50 277 LEU A C 1
ATOM 2111 O O . LEU A 1 277 ? 21.100 -7.444 -28.099 1.00 95.50 277 LEU A O 1
ATOM 2115 N N . GLU A 1 278 ? 20.078 -6.736 -29.972 1.00 95.56 278 GLU A N 1
ATOM 2116 C CA . GLU A 1 278 ? 18.806 -7.434 -29.770 1.00 95.56 278 GLU A CA 1
ATOM 2117 C C . GLU A 1 278 ? 19.025 -8.941 -29.563 1.00 95.56 278 GLU A C 1
ATOM 2119 O O . GLU A 1 278 ? 18.578 -9.519 -28.568 1.00 95.56 278 GLU A O 1
ATOM 2124 N N . LEU A 1 279 ? 19.801 -9.572 -30.452 1.00 95.12 279 LEU A N 1
ATOM 2125 C CA . LEU A 1 279 ? 20.166 -10.987 -30.365 1.00 95.12 279 LEU A CA 1
ATOM 2126 C C . LEU A 1 279 ? 20.978 -11.303 -29.105 1.00 95.12 279 LEU A C 1
ATOM 2128 O O . LEU A 1 279 ? 20.782 -12.364 -28.505 1.00 95.12 279 LEU A O 1
ATOM 2132 N N . ALA A 1 280 ? 21.872 -10.404 -28.685 1.00 95.12 280 ALA A N 1
ATOM 2133 C CA . ALA A 1 280 ? 22.645 -10.583 -27.460 1.00 95.12 280 ALA A CA 1
ATOM 2134 C C . ALA A 1 280 ? 21.753 -10.593 -26.216 1.00 95.12 280 ALA A C 1
ATOM 2136 O O . ALA A 1 280 ? 21.911 -11.471 -25.364 1.00 95.12 280 ALA A O 1
ATOM 2137 N N . PHE A 1 281 ? 20.797 -9.664 -26.124 1.00 95.25 281 PHE A N 1
ATOM 2138 C CA . PHE A 1 281 ? 19.821 -9.633 -25.035 1.00 95.25 281 PHE A CA 1
ATOM 2139 C C . PHE A 1 281 ? 18.911 -10.862 -25.085 1.00 95.25 281 PHE A C 1
ATOM 2141 O O . PHE A 1 281 ? 18.846 -11.617 -24.112 1.00 95.25 281 PHE A O 1
ATOM 2148 N N . ARG A 1 282 ? 18.301 -11.145 -26.241 1.00 94.69 282 ARG A N 1
ATOM 2149 C CA . ARG A 1 282 ? 17.375 -12.270 -26.438 1.00 94.69 282 ARG A CA 1
ATOM 2150 C C . ARG A 1 282 ? 17.994 -13.614 -26.047 1.00 94.69 282 ARG A C 1
ATOM 2152 O O . ARG A 1 282 ? 17.353 -14.410 -25.364 1.00 94.69 282 ARG A O 1
ATOM 2159 N N . ASN A 1 283 ? 19.246 -13.851 -26.435 1.00 93.19 283 ASN A N 1
ATOM 2160 C CA . ASN A 1 283 ? 19.937 -15.115 -26.174 1.00 93.19 283 ASN A CA 1
ATOM 2161 C C . ASN A 1 283 ? 20.721 -15.127 -24.853 1.00 93.19 283 ASN A C 1
ATOM 2163 O O . ASN A 1 283 ? 21.157 -16.189 -24.407 1.00 93.19 283 ASN A O 1
ATOM 2167 N N . GLY A 1 284 ? 20.945 -13.963 -24.233 1.00 92.75 284 GLY A N 1
ATOM 2168 C CA . GLY A 1 284 ? 21.821 -13.819 -23.066 1.00 92.75 284 GLY A CA 1
ATOM 2169 C C . GLY A 1 284 ? 23.286 -14.185 -23.342 1.00 92.75 284 GLY A C 1
ATOM 2170 O O . GLY A 1 284 ? 24.036 -14.470 -22.410 1.00 92.75 284 GLY A O 1
ATOM 2171 N N . LYS A 1 285 ? 23.699 -14.233 -24.617 1.00 94.06 285 LYS A N 1
ATOM 2172 C CA . LYS A 1 285 ? 25.047 -14.618 -25.065 1.00 94.06 285 LYS A CA 1
ATOM 2173 C C . LYS A 1 285 ? 25.441 -13.838 -26.314 1.00 94.06 285 LYS A C 1
ATOM 2175 O O . LYS A 1 285 ? 24.590 -13.444 -27.100 1.00 94.06 285 LYS A O 1
ATOM 2180 N N . THR A 1 286 ? 26.744 -13.679 -26.534 1.00 94.25 286 THR A N 1
ATOM 2181 C CA . THR A 1 286 ? 27.299 -12.953 -27.692 1.00 94.25 286 THR A CA 1
ATOM 2182 C C . THR A 1 286 ? 27.831 -13.874 -28.792 1.00 94.25 286 THR A C 1
ATOM 2184 O O . THR A 1 286 ? 28.446 -13.391 -29.733 1.00 94.25 286 THR A O 1
ATOM 2187 N N . ASP A 1 287 ? 27.671 -15.192 -28.658 1.00 91.19 287 ASP A N 1
ATOM 2188 C CA . ASP A 1 287 ? 28.383 -16.182 -29.485 1.00 91.19 287 ASP A CA 1
ATOM 2189 C C . ASP A 1 287 ? 27.916 -16.187 -30.948 1.00 91.19 287 ASP A C 1
ATOM 2191 O O . ASP A 1 287 ? 28.679 -16.526 -31.845 1.00 91.19 287 ASP A O 1
ATOM 2195 N N . ALA A 1 288 ? 26.673 -15.764 -31.190 1.00 89.44 288 ALA A N 1
ATOM 2196 C CA . ALA A 1 288 ? 26.101 -15.630 -32.527 1.00 89.44 288 ALA A CA 1
ATOM 2197 C C . ALA A 1 288 ? 26.503 -14.322 -33.239 1.00 89.44 288 ALA A C 1
ATOM 2199 O O . ALA A 1 288 ? 26.127 -14.116 -34.391 1.00 89.44 288 ALA A O 1
ATOM 2200 N N . LEU A 1 289 ? 27.232 -13.421 -32.569 1.00 93.94 289 LEU A N 1
ATOM 2201 C CA . LEU A 1 289 ? 27.595 -12.121 -33.130 1.00 93.94 289 LEU A CA 1
ATOM 2202 C C . LEU A 1 289 ? 28.917 -12.182 -33.885 1.00 93.94 289 LEU A C 1
ATOM 2204 O O . LEU A 1 289 ? 29.904 -12.743 -33.407 1.00 93.94 289 LEU A O 1
ATOM 2208 N N . SER A 1 290 ? 28.967 -11.517 -35.039 1.00 95.50 290 SER A N 1
ATOM 2209 C CA . SER A 1 290 ? 30.227 -11.347 -35.757 1.00 95.50 290 SER A CA 1
ATOM 2210 C C . SER A 1 290 ? 31.214 -10.499 -34.930 1.00 95.50 290 SER A C 1
ATOM 2212 O O . SER A 1 290 ? 30.795 -9.589 -34.203 1.00 95.50 290 SER A O 1
ATOM 2214 N N . PRO A 1 291 ? 32.536 -10.730 -35.053 1.00 95.00 291 PRO A N 1
ATOM 2215 C CA . PRO A 1 291 ? 33.540 -9.938 -34.337 1.00 95.00 291 PRO A CA 1
ATOM 2216 C C . PRO A 1 291 ? 33.443 -8.433 -34.615 1.00 95.00 291 PRO A C 1
ATOM 2218 O O . PRO A 1 291 ? 33.697 -7.627 -33.721 1.00 95.00 291 PRO A O 1
ATOM 2221 N N . ALA A 1 292 ? 33.038 -8.056 -35.832 1.00 93.56 292 ALA A N 1
ATOM 2222 C CA . ALA A 1 292 ? 32.845 -6.664 -36.221 1.00 93.56 292 ALA A CA 1
ATOM 2223 C C . ALA A 1 292 ? 31.683 -6.018 -35.449 1.00 93.56 292 ALA A C 1
ATOM 2225 O O . ALA A 1 292 ? 31.875 -4.971 -34.833 1.00 93.56 292 ALA A O 1
ATOM 2226 N N . VAL A 1 293 ? 30.515 -6.672 -35.408 1.00 94.12 293 VAL A N 1
ATOM 2227 C CA . VAL A 1 293 ? 29.340 -6.195 -34.656 1.00 94.12 293 VAL A CA 1
ATOM 2228 C C . VAL A 1 293 ? 29.664 -6.089 -33.170 1.00 94.12 293 VAL A C 1
ATOM 2230 O O . VAL A 1 293 ? 29.458 -5.040 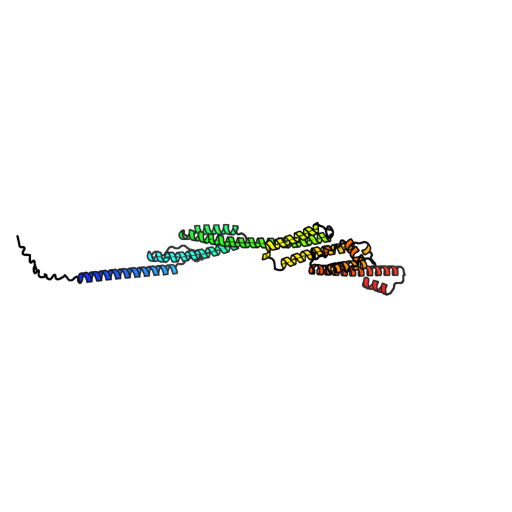-32.565 1.00 94.12 293 VAL A O 1
ATOM 2233 N N . LEU A 1 294 ? 30.259 -7.133 -32.587 1.00 94.56 294 LEU A N 1
ATOM 2234 C CA . LEU A 1 294 ? 30.642 -7.122 -31.176 1.00 94.56 294 LEU A CA 1
ATOM 2235 C C . LEU A 1 294 ? 31.662 -6.016 -30.859 1.00 94.56 294 LEU A C 1
ATOM 2237 O O . LEU A 1 294 ? 31.608 -5.422 -29.783 1.00 94.56 294 LEU A O 1
ATOM 2241 N N . GLY A 1 295 ? 32.582 -5.728 -31.783 1.00 94.44 295 GLY A N 1
ATOM 2242 C CA . GLY A 1 295 ? 33.520 -4.613 -31.668 1.00 94.44 295 GLY A CA 1
ATOM 2243 C C . GLY A 1 295 ? 32.809 -3.263 -31.561 1.00 94.44 295 GLY A C 1
ATOM 2244 O O . GLY A 1 295 ? 33.135 -2.481 -30.670 1.00 94.44 295 GLY A O 1
ATOM 2245 N N . LYS A 1 296 ? 31.798 -3.017 -32.403 1.00 93.62 296 LYS A N 1
ATOM 2246 C CA . LYS A 1 296 ? 30.995 -1.782 -32.379 1.00 93.62 296 LYS A CA 1
ATOM 2247 C C . LYS A 1 296 ? 30.133 -1.655 -31.134 1.00 93.62 296 LYS A C 1
ATOM 2249 O O . LYS A 1 296 ? 30.136 -0.603 -30.503 1.00 93.62 296 LYS A O 1
ATOM 2254 N N . LEU A 1 297 ? 29.499 -2.746 -30.708 1.00 93.75 297 LEU A N 1
ATOM 2255 C CA . LEU A 1 297 ? 28.767 -2.779 -29.441 1.00 93.75 297 LEU A CA 1
ATOM 2256 C C . LEU A 1 297 ? 29.676 -2.393 -28.269 1.00 93.75 297 LEU A C 1
ATOM 2258 O O . LEU A 1 297 ? 29.322 -1.530 -27.469 1.00 93.75 297 LEU A O 1
ATOM 2262 N N . LYS A 1 298 ? 30.877 -2.980 -28.188 1.00 92.81 298 LYS A N 1
ATOM 2263 C CA . LYS A 1 298 ? 31.852 -2.646 -27.138 1.00 92.81 298 LYS A CA 1
ATOM 2264 C C . LYS A 1 298 ? 32.316 -1.190 -27.205 1.00 92.81 298 LYS A C 1
ATOM 2266 O O . LYS A 1 298 ? 32.468 -0.573 -26.157 1.00 92.81 298 LYS A O 1
ATOM 2271 N N . GLN A 1 299 ? 32.516 -0.635 -28.404 1.00 91.06 299 GLN A N 1
ATOM 2272 C CA . GLN A 1 299 ? 32.847 0.789 -28.585 1.00 91.06 299 GLN A CA 1
ATOM 2273 C C . GLN A 1 299 ? 31.741 1.703 -28.042 1.00 91.06 299 GLN A C 1
ATOM 2275 O O . GLN A 1 299 ? 32.041 2.720 -27.426 1.00 91.06 299 GLN A O 1
ATOM 2280 N N . ALA A 1 300 ? 30.478 1.299 -28.183 1.00 89.94 300 ALA A N 1
ATOM 2281 C CA . ALA A 1 300 ? 29.332 1.990 -27.599 1.00 89.94 300 ALA A CA 1
ATOM 2282 C C . ALA A 1 300 ? 29.087 1.670 -26.110 1.00 89.94 300 ALA A C 1
ATOM 2284 O O . ALA A 1 300 ? 28.112 2.136 -25.524 1.00 89.94 300 ALA A O 1
ATOM 2285 N N . GLY A 1 301 ? 29.979 0.910 -25.471 1.00 88.94 301 GLY A N 1
ATOM 2286 C CA . GLY A 1 301 ? 29.941 0.630 -24.038 1.00 88.94 301 GLY A CA 1
ATOM 2287 C C . GLY A 1 301 ? 29.239 -0.667 -23.646 1.00 88.94 301 GLY A C 1
ATOM 2288 O O . GLY A 1 301 ? 29.129 -0.923 -22.452 1.00 88.94 301 GLY A O 1
ATOM 2289 N N . PHE A 1 302 ? 28.807 -1.502 -24.596 1.00 92.38 302 PHE A N 1
ATOM 2290 C CA . PHE A 1 302 ? 28.221 -2.808 -24.295 1.00 92.38 302 PHE A CA 1
ATOM 2291 C C . PHE A 1 302 ? 29.207 -3.723 -23.558 1.00 92.38 302 PHE A C 1
ATOM 2293 O O . PHE A 1 302 ? 30.356 -3.904 -23.979 1.00 92.38 302 PHE A O 1
ATOM 2300 N N . SER A 1 303 ? 28.728 -4.383 -22.506 1.00 90.62 303 SER A N 1
ATOM 2301 C CA . SER A 1 303 ? 29.478 -5.390 -21.760 1.00 90.62 303 SER A CA 1
ATOM 2302 C C . SER A 1 303 ? 28.660 -6.675 -21.616 1.00 90.62 303 SER A C 1
ATOM 2304 O O . SER A 1 303 ? 27.432 -6.658 -21.579 1.00 90.62 303 SER A O 1
ATOM 2306 N N . LYS A 1 304 ? 29.340 -7.827 -21.510 1.00 90.19 304 LYS A N 1
ATOM 2307 C CA . LYS A 1 304 ? 28.660 -9.118 -21.282 1.00 90.19 304 LYS A CA 1
ATOM 2308 C C . LYS A 1 304 ? 27.910 -9.153 -19.947 1.00 90.19 304 LYS A C 1
ATOM 2310 O O . LYS A 1 304 ? 27.003 -9.963 -19.784 1.00 90.19 304 LYS A O 1
ATOM 2315 N N . GLU A 1 305 ? 28.285 -8.295 -19.000 1.00 87.69 305 GLU A N 1
ATOM 2316 C CA . GLU A 1 305 ? 27.591 -8.175 -17.720 1.00 87.69 305 GLU A CA 1
ATOM 2317 C C . GLU A 1 305 ? 26.157 -7.668 -17.901 1.00 87.69 305 GLU A C 1
ATOM 2319 O O . GLU A 1 305 ? 25.271 -8.157 -17.209 1.00 87.69 305 GLU A O 1
ATOM 2324 N N . MET A 1 306 ? 25.897 -6.800 -18.886 1.00 90.00 306 MET A N 1
ATOM 2325 C CA . MET A 1 306 ? 24.556 -6.258 -19.155 1.00 90.00 306 MET A CA 1
ATOM 2326 C C . MET A 1 306 ? 23.523 -7.330 -19.490 1.00 90.00 306 MET A C 1
ATOM 2328 O O . MET A 1 306 ? 22.349 -7.156 -19.203 1.00 90.00 306 MET A O 1
ATOM 2332 N N . ILE A 1 307 ? 23.950 -8.442 -20.090 1.00 92.06 307 ILE A N 1
ATOM 2333 C CA . ILE A 1 307 ? 23.076 -9.561 -20.474 1.00 92.06 307 ILE A CA 1
ATOM 2334 C C . ILE A 1 307 ? 23.211 -10.755 -19.522 1.00 92.06 307 ILE A C 1
ATOM 2336 O O . ILE A 1 307 ? 22.674 -11.833 -19.784 1.00 92.06 307 ILE A O 1
ATOM 2340 N N . SER A 1 308 ? 23.958 -10.589 -18.429 1.00 89.25 308 SER A N 1
ATOM 2341 C CA . SER A 1 308 ? 24.241 -11.668 -17.492 1.00 89.25 308 SER A CA 1
ATOM 2342 C C . SER A 1 308 ? 22.985 -12.067 -16.714 1.00 89.25 308 SER A C 1
ATOM 2344 O O . SER A 1 308 ? 22.270 -11.190 -16.218 1.00 89.25 308 SER A O 1
ATOM 2346 N N . PRO A 1 309 ? 22.755 -13.378 -16.493 1.00 86.31 309 PRO A N 1
ATOM 2347 C CA . PRO A 1 309 ? 21.675 -13.866 -15.636 1.00 86.31 309 PRO A CA 1
ATOM 2348 C C . PRO A 1 309 ? 21.790 -13.386 -14.186 1.00 86.31 309 PRO A C 1
ATOM 2350 O O . PRO A 1 309 ? 20.809 -13.442 -13.452 1.00 86.31 309 PRO A O 1
ATOM 2353 N N . LYS A 1 310 ? 22.970 -12.899 -13.775 1.00 82.88 310 LYS A N 1
ATOM 2354 C CA . LYS A 1 310 ? 23.173 -12.279 -12.463 1.00 82.88 310 LYS A CA 1
ATOM 2355 C C . LYS A 1 310 ? 22.305 -11.031 -12.271 1.00 82.88 310 LYS A C 1
ATOM 2357 O O . LYS A 1 310 ? 21.876 -10.772 -11.155 1.00 82.88 310 LYS A O 1
ATOM 2362 N N . PHE A 1 311 ? 22.079 -10.266 -13.337 1.00 79.69 311 PHE A N 1
ATOM 2363 C CA . PHE A 1 311 ? 21.387 -8.978 -13.268 1.00 79.69 311 PHE A CA 1
ATOM 2364 C C . PHE A 1 311 ? 20.016 -9.041 -13.928 1.00 79.69 311 PHE A C 1
ATOM 2366 O O . PHE A 1 311 ? 19.035 -8.587 -13.351 1.00 79.69 311 PHE A O 1
ATOM 2373 N N . LEU A 1 312 ? 19.927 -9.664 -15.103 1.00 89.75 312 LEU A N 1
ATOM 2374 C CA . LEU A 1 312 ? 18.684 -9.769 -15.854 1.00 89.75 312 LEU A CA 1
ATOM 2375 C C . LEU A 1 312 ? 18.282 -11.227 -15.982 1.00 89.75 312 LEU A C 1
ATOM 2377 O O . LEU A 1 312 ? 19.028 -12.031 -16.537 1.00 89.75 312 LEU A O 1
ATOM 2381 N N . ASP A 1 313 ? 17.086 -11.573 -15.524 1.00 91.62 313 ASP A N 1
ATOM 2382 C CA . ASP A 1 313 ? 16.488 -12.874 -15.807 1.00 91.62 313 ASP A CA 1
ATOM 2383 C C . ASP A 1 313 ? 16.094 -12.999 -17.295 1.00 91.62 313 ASP A C 1
ATOM 2385 O O . ASP A 1 313 ? 16.144 -12.040 -18.069 1.00 91.62 313 ASP A O 1
ATOM 2389 N N . ALA A 1 314 ? 15.736 -14.211 -17.721 1.00 92.88 314 ALA A N 1
ATOM 2390 C CA . ALA A 1 314 ? 15.426 -14.484 -19.123 1.00 92.88 314 ALA A CA 1
ATOM 2391 C C . ALA A 1 314 ? 14.199 -13.716 -19.643 1.00 92.88 314 ALA A C 1
ATOM 2393 O O . ALA A 1 314 ? 14.173 -13.354 -20.819 1.00 92.88 314 ALA A O 1
ATOM 2394 N N . GLU A 1 315 ? 13.209 -13.461 -18.788 1.00 92.56 315 GLU A N 1
ATOM 2395 C CA . GLU A 1 315 ? 11.995 -12.731 -19.150 1.00 92.56 315 GLU A CA 1
ATOM 2396 C C . GLU A 1 315 ? 12.322 -11.251 -19.372 1.00 92.56 315 GLU A C 1
ATOM 2398 O O . GLU A 1 315 ? 12.042 -10.712 -20.443 1.00 92.56 315 GLU A O 1
ATOM 2403 N N . SER A 1 316 ? 13.010 -10.626 -18.411 1.00 93.69 316 SER A N 1
ATOM 2404 C CA . SER A 1 316 ? 13.455 -9.231 -18.498 1.00 93.69 316 SER A CA 1
ATOM 2405 C C . SER A 1 316 ? 14.307 -8.986 -19.743 1.00 93.69 316 SER A C 1
ATOM 2407 O O . SER A 1 316 ? 14.065 -8.036 -20.484 1.00 93.69 316 SER A O 1
ATOM 2409 N N . ARG A 1 317 ? 15.252 -9.887 -20.050 1.00 94.56 317 ARG A N 1
ATOM 2410 C CA . ARG A 1 317 ? 16.067 -9.787 -21.270 1.00 94.56 317 ARG A CA 1
ATOM 2411 C C . ARG A 1 317 ? 15.247 -9.867 -22.556 1.00 94.56 317 ARG A C 1
ATOM 2413 O O . ARG A 1 317 ? 15.555 -9.167 -23.515 1.00 94.56 317 ARG A O 1
ATOM 2420 N N . ARG A 1 318 ? 14.230 -10.731 -22.598 1.00 94.44 318 ARG A N 1
ATOM 2421 C CA . ARG A 1 318 ? 13.370 -10.892 -23.777 1.00 94.44 318 ARG A CA 1
ATOM 2422 C C . ARG A 1 318 ? 12.519 -9.650 -24.029 1.00 94.44 318 ARG A C 1
ATOM 2424 O O . ARG A 1 318 ? 12.314 -9.304 -25.186 1.00 94.44 318 ARG A O 1
ATOM 2431 N N . ILE A 1 319 ? 12.042 -9.003 -22.967 1.00 94.31 319 ILE A N 1
ATOM 2432 C CA . ILE A 1 319 ? 11.276 -7.755 -23.061 1.00 94.31 319 ILE A CA 1
ATOM 2433 C C . ILE A 1 319 ? 12.171 -6.629 -23.571 1.00 94.31 319 ILE A C 1
ATOM 2435 O O . ILE A 1 319 ? 11.848 -6.036 -24.592 1.00 94.31 319 ILE A O 1
ATOM 2439 N N . ILE A 1 320 ? 13.353 -6.451 -22.971 1.00 95.56 320 ILE A N 1
ATOM 2440 C CA . ILE A 1 320 ? 14.334 -5.455 -23.429 1.00 95.56 320 ILE A CA 1
ATOM 2441 C C . ILE A 1 320 ? 14.719 -5.694 -24.898 1.00 95.56 320 ILE A C 1
ATOM 2443 O O . ILE A 1 320 ? 14.807 -4.755 -25.678 1.00 95.56 320 ILE A O 1
ATOM 2447 N N . ALA A 1 321 ? 14.902 -6.951 -25.316 1.00 95.31 321 ALA A N 1
ATOM 2448 C CA . ALA A 1 321 ? 15.133 -7.280 -26.724 1.00 95.31 321 ALA A CA 1
ATOM 2449 C C . ALA A 1 321 ? 13.962 -6.857 -27.633 1.00 95.31 321 ALA A C 1
ATOM 2451 O O . ALA A 1 321 ? 14.186 -6.399 -28.749 1.00 95.31 321 ALA A O 1
ATOM 2452 N N . GLY A 1 322 ? 12.719 -6.980 -27.161 1.00 94.25 322 GLY A N 1
ATOM 2453 C CA . GLY A 1 322 ? 11.543 -6.450 -27.852 1.00 94.25 322 GLY A CA 1
ATOM 2454 C C . GLY A 1 322 ? 11.604 -4.930 -28.025 1.00 94.25 322 GLY A C 1
ATOM 2455 O O . GLY A 1 322 ? 11.409 -4.444 -29.137 1.00 94.25 322 GLY A O 1
ATOM 2456 N N . ASP A 1 323 ? 11.957 -4.197 -26.970 1.00 93.44 323 ASP A N 1
ATOM 2457 C CA . ASP A 1 323 ? 12.070 -2.731 -27.001 1.00 93.44 323 ASP A CA 1
ATOM 2458 C C . ASP A 1 323 ? 13.193 -2.259 -27.946 1.00 93.44 323 ASP A C 1
ATOM 2460 O O . ASP A 1 323 ? 13.025 -1.311 -28.722 1.00 93.44 323 ASP A O 1
ATOM 2464 N N . ILE A 1 324 ? 14.322 -2.979 -27.964 1.00 94.12 324 ILE A N 1
ATOM 2465 C CA . ILE A 1 324 ? 15.412 -2.756 -28.927 1.00 94.12 324 ILE A CA 1
ATOM 2466 C C . ILE A 1 324 ? 14.913 -2.974 -30.360 1.00 94.12 324 ILE A C 1
ATOM 2468 O O . ILE A 1 324 ? 15.215 -2.164 -31.231 1.00 94.12 324 ILE A O 1
ATOM 2472 N N . SER A 1 325 ? 14.124 -4.022 -30.610 1.00 92.94 325 SER A N 1
ATOM 2473 C CA . SER A 1 325 ? 13.560 -4.304 -31.938 1.00 92.94 325 SER A CA 1
ATOM 2474 C C . SER A 1 325 ? 12.600 -3.202 -32.408 1.00 92.94 325 SER A C 1
ATOM 2476 O O . SER A 1 325 ? 12.641 -2.796 -33.569 1.00 92.94 325 SER A O 1
ATOM 2478 N N . VAL A 1 326 ? 11.777 -2.646 -31.512 1.00 91.50 326 VAL A N 1
ATOM 2479 C CA . VAL A 1 326 ? 10.922 -1.484 -31.826 1.00 91.50 326 VAL A CA 1
ATOM 2480 C C . VAL A 1 326 ? 11.770 -0.267 -32.201 1.00 91.50 326 VAL A C 1
ATOM 2482 O O . VAL A 1 326 ? 11.477 0.420 -33.185 1.00 91.50 326 VAL A O 1
ATOM 2485 N N . THR A 1 327 ? 12.848 -0.028 -31.455 1.00 87.25 327 THR A N 1
ATOM 2486 C CA . THR A 1 327 ? 13.793 1.061 -31.733 1.00 87.25 327 THR A CA 1
ATOM 2487 C C . THR A 1 327 ? 14.494 0.857 -33.077 1.00 87.25 327 THR A C 1
ATOM 2489 O O . THR A 1 327 ? 14.600 1.795 -33.866 1.00 87.25 327 THR A O 1
ATOM 2492 N N . GLU A 1 328 ? 14.911 -0.376 -33.380 1.00 86.62 328 GLU A N 1
ATOM 2493 C CA . GLU A 1 328 ? 15.504 -0.757 -34.663 1.00 86.62 328 GLU A CA 1
ATOM 2494 C C . GLU A 1 328 ? 14.554 -0.449 -35.827 1.00 86.62 328 GLU A C 1
ATOM 2496 O O . GLU A 1 328 ? 14.948 0.238 -36.769 1.00 86.62 328 GLU A O 1
ATOM 2501 N N . ASN A 1 329 ? 13.298 -0.900 -35.741 1.00 87.12 329 ASN A N 1
ATOM 2502 C CA . ASN A 1 329 ? 12.292 -0.686 -36.784 1.00 87.12 329 ASN A CA 1
ATOM 2503 C C . ASN A 1 329 ? 12.016 0.806 -37.001 1.00 87.12 329 ASN A C 1
ATOM 2505 O O . ASN A 1 329 ? 12.055 1.283 -38.134 1.00 87.12 329 ASN A O 1
ATOM 2509 N N . THR A 1 330 ? 11.827 1.560 -35.915 1.00 86.06 330 THR A N 1
ATOM 2510 C CA . THR A 1 330 ? 11.601 3.014 -35.975 1.00 86.06 330 THR A CA 1
ATOM 2511 C C . THR A 1 330 ? 12.777 3.721 -36.647 1.00 86.06 330 THR A C 1
ATOM 2513 O O . THR A 1 330 ? 12.593 4.602 -37.490 1.00 86.06 330 THR A O 1
ATOM 2516 N N . MET A 1 331 ? 14.004 3.310 -36.321 1.00 81.94 331 MET A N 1
ATOM 2517 C CA . MET A 1 331 ? 15.203 3.854 -36.943 1.00 81.94 331 MET A CA 1
ATOM 2518 C C . MET A 1 331 ? 15.246 3.508 -38.437 1.00 81.94 331 MET A C 1
ATOM 2520 O O . MET A 1 331 ? 15.449 4.396 -39.260 1.00 81.94 331 MET A O 1
ATOM 2524 N N . GLN A 1 332 ? 15.003 2.252 -38.824 1.00 82.25 332 GLN A N 1
ATOM 2525 C CA . GLN A 1 332 ? 14.968 1.839 -40.234 1.00 82.25 332 GLN A CA 1
ATOM 2526 C C . GLN A 1 332 ? 13.912 2.605 -41.051 1.00 82.25 332 GLN A C 1
ATOM 2528 O O . GLN A 1 332 ? 14.178 2.990 -42.197 1.00 82.25 332 GLN A O 1
ATOM 2533 N N . GLU A 1 333 ? 12.741 2.877 -40.474 1.00 84.19 333 GLU A N 1
ATOM 2534 C CA . GLU A 1 333 ? 11.687 3.685 -41.096 1.00 84.19 333 GLU A CA 1
ATOM 2535 C C . GLU A 1 333 ? 12.129 5.140 -41.306 1.00 84.19 333 GLU A C 1
ATOM 2537 O O . GLU A 1 333 ? 12.048 5.659 -42.426 1.00 84.19 333 GLU A O 1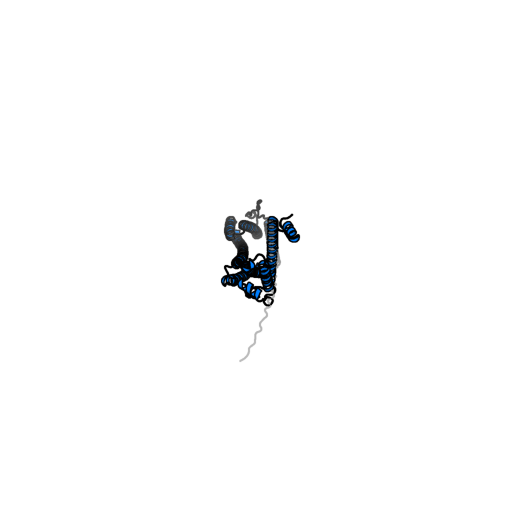
ATOM 2542 N N . GLN A 1 334 ? 12.673 5.790 -40.269 1.00 81.69 334 GLN A N 1
ATOM 2543 C CA . GLN A 1 334 ? 13.211 7.154 -40.363 1.00 81.69 334 GLN A CA 1
ATOM 2544 C C . GLN A 1 334 ? 14.326 7.260 -41.410 1.00 81.69 334 GLN A C 1
ATOM 2546 O O . GLN A 1 334 ? 14.404 8.233 -42.168 1.00 81.69 334 GLN A O 1
ATOM 2551 N N . LEU A 1 335 ? 15.175 6.238 -41.485 1.00 75.56 335 LEU A N 1
ATOM 2552 C CA . LEU A 1 335 ? 16.274 6.157 -42.437 1.00 75.56 335 LEU A CA 1
ATOM 2553 C C . LEU A 1 335 ? 15.770 5.991 -43.871 1.00 75.56 335 LEU A C 1
ATOM 2555 O O . LEU A 1 335 ? 16.227 6.700 -44.770 1.00 75.56 335 LEU A O 1
ATOM 2559 N N . THR A 1 336 ? 14.795 5.109 -44.089 1.00 79.75 336 THR A N 1
ATOM 2560 C CA . THR A 1 336 ? 14.158 4.920 -45.400 1.00 79.75 336 THR A CA 1
ATOM 2561 C C . THR A 1 336 ? 13.492 6.213 -45.865 1.00 79.75 336 THR A C 1
ATOM 2563 O O . THR A 1 336 ? 13.696 6.636 -47.003 1.00 79.75 336 THR A O 1
ATOM 2566 N N . SER A 1 337 ? 12.784 6.898 -44.964 1.00 83.12 337 SER A N 1
ATOM 2567 C CA . SER A 1 337 ? 12.179 8.205 -45.232 1.00 83.12 337 SER A CA 1
ATOM 2568 C C . SER A 1 337 ? 13.226 9.262 -45.607 1.00 83.12 337 SER A C 1
ATOM 2570 O O . SER A 1 337 ? 13.115 9.903 -46.652 1.00 83.12 337 SER A O 1
ATOM 2572 N N . THR A 1 338 ? 14.306 9.385 -44.828 1.00 82.31 338 THR A N 1
ATOM 2573 C CA . THR A 1 338 ? 15.387 10.357 -45.081 1.00 82.31 338 THR A CA 1
ATOM 2574 C C . THR A 1 338 ? 16.109 10.084 -46.400 1.00 82.31 338 THR A C 1
ATOM 2576 O O . THR A 1 338 ? 16.413 11.011 -47.156 1.00 82.31 338 THR A O 1
ATOM 2579 N N . ARG A 1 339 ? 16.376 8.812 -46.710 1.00 81.25 339 ARG A N 1
ATOM 2580 C CA . ARG A 1 339 ? 16.973 8.403 -47.984 1.00 81.25 339 ARG A CA 1
ATOM 2581 C C . ARG A 1 339 ? 16.063 8.770 -49.153 1.00 81.25 339 ARG A C 1
ATOM 2583 O O . ARG A 1 339 ? 16.541 9.366 -50.116 1.00 81.25 339 ARG A O 1
ATOM 2590 N N . ASN A 1 340 ? 14.774 8.449 -49.061 1.00 83.88 340 ASN A N 1
ATOM 2591 C CA . ASN A 1 340 ? 13.797 8.767 -50.101 1.00 83.88 340 ASN A CA 1
ATOM 2592 C C . ASN A 1 340 ? 13.671 10.282 -50.306 1.00 83.88 340 ASN A C 1
ATOM 2594 O O . ASN A 1 340 ? 13.673 10.728 -51.453 1.00 83.88 340 ASN A O 1
ATOM 2598 N N . ALA A 1 341 ? 13.679 11.066 -49.223 1.00 85.69 341 ALA A N 1
ATOM 2599 C CA . ALA A 1 341 ? 13.676 12.527 -49.262 1.00 85.69 341 ALA A CA 1
ATOM 2600 C C . ALA A 1 341 ? 14.884 13.090 -50.021 1.00 85.69 341 ALA A C 1
ATOM 2602 O O . ALA A 1 341 ? 14.742 13.938 -50.899 1.00 85.69 341 ALA A O 1
ATOM 2603 N N . ARG A 1 342 ? 16.089 12.588 -49.729 1.00 82.94 342 ARG A N 1
ATOM 2604 C CA . ARG A 1 342 ? 17.320 13.029 -50.402 1.00 82.94 342 ARG A CA 1
ATOM 2605 C C . ARG A 1 342 ? 17.369 12.611 -51.862 1.00 82.94 342 ARG A C 1
ATOM 2607 O O . ARG A 1 342 ? 17.802 13.401 -52.693 1.00 82.94 342 ARG A O 1
ATOM 2614 N N . LEU A 1 343 ? 16.922 11.395 -52.179 1.00 84.75 343 LEU A N 1
ATOM 2615 C CA . LEU A 1 343 ? 16.799 10.951 -53.565 1.00 84.75 343 LEU A CA 1
ATOM 2616 C C . LEU A 1 343 ? 15.814 11.842 -54.324 1.00 84.75 343 LEU A C 1
ATOM 2618 O O . LEU A 1 343 ? 16.140 12.292 -55.413 1.00 84.75 343 LEU A O 1
ATOM 2622 N N . ALA A 1 344 ? 14.669 12.178 -53.725 1.00 86.62 344 ALA A N 1
ATOM 2623 C CA . ALA A 1 344 ? 13.703 13.092 -54.322 1.00 86.62 344 ALA A CA 1
ATOM 2624 C C . ALA A 1 344 ? 14.297 14.497 -54.542 1.00 86.62 344 ALA A C 1
ATOM 2626 O O . ALA A 1 344 ? 14.173 15.053 -55.631 1.00 86.62 344 ALA A O 1
ATOM 2627 N N . GLN A 1 345 ? 15.011 15.051 -53.556 1.00 88.31 345 GLN A N 1
ATOM 2628 C CA . GLN A 1 345 ? 15.713 16.334 -53.695 1.00 88.31 345 GLN A CA 1
ATOM 2629 C C . GLN A 1 345 ? 16.784 16.300 -54.792 1.00 88.31 345 GLN A C 1
ATOM 2631 O O . GLN A 1 345 ? 16.878 17.238 -55.584 1.00 88.31 345 GLN A O 1
ATOM 2636 N N . ALA A 1 346 ? 17.572 15.224 -54.866 1.00 86.62 346 ALA A N 1
ATOM 2637 C CA . ALA A 1 346 ? 18.576 15.042 -55.908 1.00 86.62 346 ALA A CA 1
ATOM 2638 C C . ALA A 1 346 ? 17.922 14.984 -57.295 1.00 86.62 346 ALA A C 1
ATOM 2640 O O . ALA A 1 346 ? 18.362 15.686 -58.201 1.00 86.62 346 ALA A O 1
ATOM 2641 N N . SER A 1 347 ? 16.823 14.238 -57.446 1.00 88.06 347 SER A N 1
ATOM 2642 C CA . SER A 1 347 ? 16.058 14.173 -58.694 1.00 88.06 347 SER A CA 1
ATOM 2643 C C . SER A 1 347 ? 15.473 15.533 -59.093 1.00 88.06 347 SER A C 1
ATOM 2645 O O . SER A 1 347 ? 15.550 15.908 -60.261 1.00 88.06 347 SER A O 1
ATOM 2647 N N . ILE A 1 348 ? 14.965 16.323 -58.139 1.00 88.62 348 ILE A N 1
ATOM 2648 C CA . ILE A 1 348 ? 14.522 17.704 -58.394 1.00 88.62 348 ILE A CA 1
ATOM 2649 C C . ILE A 1 348 ? 15.694 18.580 -58.858 1.00 88.62 348 ILE A C 1
ATOM 2651 O O . ILE A 1 348 ? 15.558 19.314 -59.834 1.00 88.62 348 ILE A O 1
ATOM 2655 N N . ALA A 1 349 ? 16.859 18.496 -58.213 1.00 89.94 349 ALA A N 1
ATOM 2656 C CA . ALA A 1 349 ? 18.042 19.255 -58.621 1.00 89.94 349 ALA A CA 1
ATOM 2657 C C . ALA A 1 349 ? 18.523 18.868 -60.034 1.00 89.94 349 ALA A C 1
ATOM 2659 O O . ALA A 1 349 ? 18.925 19.731 -60.821 1.00 89.94 349 ALA A O 1
ATOM 2660 N N . THR A 1 350 ? 18.433 17.585 -60.391 1.00 88.81 350 THR A N 1
ATOM 2661 C CA . THR A 1 350 ? 18.717 17.100 -61.747 1.00 88.81 350 THR A CA 1
ATOM 2662 C C . THR A 1 350 ? 17.714 17.656 -62.759 1.00 88.81 350 THR A C 1
ATOM 2664 O O . THR A 1 350 ? 18.130 18.145 -63.804 1.00 88.81 350 THR A O 1
ATOM 2667 N N . LEU A 1 351 ? 16.416 17.685 -62.441 1.00 87.56 351 LEU A N 1
ATOM 2668 C CA . LEU A 1 351 ? 15.397 18.300 -63.304 1.00 87.56 351 LEU A CA 1
ATOM 2669 C C . LEU A 1 351 ? 15.646 19.797 -63.521 1.00 87.56 351 LEU A C 1
ATOM 2671 O O . LEU A 1 351 ? 15.600 20.274 -64.652 1.00 87.56 351 LEU A O 1
ATOM 2675 N N . LEU A 1 352 ? 15.947 20.534 -62.447 1.00 89.81 352 LEU A N 1
ATOM 2676 C CA . LEU A 1 352 ? 16.217 21.975 -62.502 1.00 89.81 352 LEU A CA 1
ATOM 2677 C C . LEU A 1 352 ? 17.474 22.319 -63.315 1.00 89.81 352 LEU A C 1
ATOM 2679 O O . LEU A 1 352 ? 17.592 23.434 -63.814 1.00 89.81 352 LEU A O 1
ATOM 2683 N N . SER A 1 353 ? 18.399 21.371 -63.477 1.00 91.25 353 SER A N 1
ATOM 2684 C CA . SER A 1 353 ? 19.597 21.518 -64.314 1.00 91.25 353 SER A CA 1
ATOM 2685 C C . SER A 1 353 ? 19.421 20.989 -65.748 1.00 91.25 353 SER A C 1
ATOM 2687 O O . SER A 1 353 ? 20.409 20.814 -66.459 1.00 91.25 353 SER A O 1
ATOM 2689 N N . ASN A 1 354 ? 18.176 20.770 -66.202 1.00 87.50 354 ASN A N 1
ATOM 2690 C CA . ASN A 1 354 ? 17.822 20.155 -67.494 1.00 87.50 354 ASN A CA 1
ATOM 2691 C C . ASN A 1 354 ? 18.379 18.729 -67.680 1.00 87.50 354 ASN A C 1
ATOM 2693 O O . ASN A 1 354 ? 18.549 18.257 -68.806 1.00 87.50 354 ASN A O 1
ATOM 2697 N N . GLY A 1 355 ? 18.674 18.035 -66.582 1.00 85.06 355 GLY A N 1
ATOM 2698 C CA . GLY A 1 355 ? 19.063 16.634 -66.592 1.00 85.06 355 GLY A CA 1
ATOM 2699 C C . GLY A 1 355 ? 17.867 15.707 -66.819 1.00 85.06 355 GLY A C 1
ATOM 2700 O O . GLY A 1 355 ? 16.725 16.023 -66.489 1.00 85.06 355 GLY A O 1
ATOM 2701 N N . ILE A 1 356 ? 18.140 14.529 -67.377 1.00 85.88 356 ILE A N 1
ATOM 2702 C CA . ILE A 1 356 ? 17.140 13.473 -67.554 1.00 85.88 356 ILE A CA 1
ATOM 2703 C C . ILE A 1 356 ? 17.066 12.667 -66.255 1.00 85.88 356 ILE A C 1
ATOM 2705 O O . ILE A 1 356 ? 18.077 12.129 -65.810 1.00 85.88 356 ILE A O 1
ATOM 2709 N N . VAL A 1 357 ? 15.871 12.557 -65.677 1.00 87.62 357 VAL A N 1
ATOM 2710 C CA . VAL A 1 357 ? 15.581 11.685 -64.529 1.00 87.62 357 VAL A CA 1
ATOM 2711 C C . VAL A 1 357 ? 14.772 10.473 -64.975 1.00 87.62 357 VAL A C 1
ATOM 2713 O O . VAL A 1 357 ? 13.955 10.541 -65.896 1.00 87.62 357 VAL A O 1
ATOM 2716 N N . SER A 1 358 ? 15.006 9.335 -64.335 1.00 89.88 358 SER A N 1
ATOM 2717 C CA . SER A 1 358 ? 14.277 8.101 -64.607 1.00 89.88 358 SER A CA 1
ATOM 2718 C C . SER A 1 358 ? 12.847 8.146 -64.056 1.00 89.88 358 SER A C 1
ATOM 2720 O O . SER A 1 358 ? 12.533 8.877 -63.117 1.00 89.88 358 SER A O 1
ATOM 2722 N N . LYS A 1 359 ? 11.970 7.285 -64.589 1.00 87.62 359 LYS A N 1
ATOM 2723 C CA . LYS A 1 359 ? 10.602 7.121 -64.071 1.00 87.62 359 LYS A CA 1
ATOM 2724 C C . LYS A 1 359 ? 10.587 6.793 -62.571 1.00 87.62 359 LYS A C 1
ATOM 2726 O O . LYS A 1 359 ? 9.810 7.371 -61.833 1.00 87.62 359 LYS A O 1
ATOM 2731 N N . LYS A 1 360 ? 11.487 5.917 -62.113 1.00 86.88 360 LYS A N 1
ATOM 2732 C CA . LYS A 1 360 ? 11.588 5.518 -60.700 1.00 86.88 360 LYS A CA 1
ATOM 2733 C C . LYS A 1 360 ? 11.955 6.693 -59.784 1.00 86.88 360 LYS A C 1
ATOM 2735 O O . LYS A 1 360 ? 11.466 6.777 -58.663 1.00 86.88 360 LYS A O 1
ATOM 2740 N N . GLU A 1 361 ? 12.828 7.578 -60.251 1.00 86.19 361 GLU A N 1
ATOM 2741 C CA . GLU A 1 361 ? 13.211 8.797 -59.534 1.00 86.19 361 GLU A CA 1
ATOM 2742 C C . GLU A 1 361 ? 12.044 9.786 -59.457 1.00 86.19 361 GLU A C 1
ATOM 2744 O O . GLU A 1 361 ? 11.771 10.317 -58.383 1.00 86.19 361 GLU A O 1
ATOM 2749 N N . MET A 1 362 ? 11.296 9.948 -60.552 1.00 86.25 362 MET A N 1
ATOM 2750 C CA . MET A 1 362 ? 10.061 10.740 -60.571 1.00 86.25 362 MET A CA 1
ATOM 2751 C C . MET A 1 362 ? 8.979 10.172 -59.651 1.00 86.25 362 MET A C 1
ATOM 2753 O O . MET A 1 362 ? 8.391 10.920 -58.876 1.00 86.25 362 MET A O 1
ATOM 2757 N N . ASP A 1 363 ? 8.753 8.858 -59.680 1.00 87.31 363 ASP A N 1
ATOM 2758 C CA . ASP A 1 363 ? 7.778 8.182 -58.817 1.00 87.31 363 ASP A CA 1
ATOM 2759 C C . ASP A 1 363 ? 8.123 8.399 -57.329 1.00 87.31 363 ASP A C 1
ATOM 2761 O O . ASP A 1 363 ? 7.237 8.646 -56.511 1.00 87.31 363 ASP A O 1
ATOM 2765 N N . ASN A 1 364 ? 9.415 8.386 -56.973 1.00 86.25 364 ASN A N 1
ATOM 2766 C CA . ASN A 1 364 ? 9.877 8.703 -55.619 1.00 86.25 364 ASN A CA 1
ATOM 2767 C C . ASN A 1 364 ? 9.631 10.177 -55.236 1.00 86.25 364 ASN A C 1
ATOM 2769 O O . ASN A 1 364 ? 9.238 10.446 -54.104 1.00 86.25 364 ASN A O 1
ATOM 2773 N N . VAL A 1 365 ? 9.818 11.127 -56.162 1.00 83.62 365 VAL A N 1
ATOM 2774 C CA . VAL A 1 365 ? 9.487 12.549 -55.940 1.00 83.62 365 VAL A CA 1
ATOM 2775 C C . VAL A 1 365 ? 7.992 12.722 -55.666 1.00 83.62 365 VAL A C 1
ATOM 2777 O O . VAL A 1 365 ? 7.627 13.328 -54.660 1.00 83.62 365 VAL A O 1
ATOM 2780 N N . PHE A 1 366 ? 7.127 12.159 -56.512 1.00 87.12 366 PHE A N 1
ATOM 2781 C CA . PHE A 1 366 ? 5.675 12.272 -56.341 1.00 87.12 366 PHE A CA 1
ATOM 2782 C C . PHE A 1 366 ? 5.199 11.625 -55.036 1.00 87.12 366 PHE A C 1
ATOM 2784 O O . PHE A 1 366 ? 4.482 12.256 -54.261 1.00 87.12 366 PHE A O 1
ATOM 2791 N N . THR A 1 367 ? 5.701 10.424 -54.728 1.00 85.81 367 THR A N 1
ATOM 2792 C CA . THR A 1 367 ? 5.379 9.712 -53.480 1.00 85.81 367 THR A CA 1
ATOM 2793 C C . THR A 1 367 ? 5.824 10.493 -52.241 1.00 85.81 367 THR A C 1
ATOM 2795 O O . THR A 1 367 ? 5.110 10.521 -51.244 1.00 85.81 367 THR A O 1
ATOM 2798 N N . HIS A 1 368 ? 6.995 11.137 -52.280 1.00 83.88 368 HIS A N 1
ATOM 2799 C CA . HIS A 1 368 ? 7.529 11.862 -51.126 1.00 83.88 368 HIS A CA 1
ATOM 2800 C C . HIS A 1 368 ? 6.826 13.205 -50.871 1.00 83.88 368 HIS A C 1
ATOM 2802 O O . HIS A 1 368 ? 6.635 13.577 -49.716 1.00 83.88 368 HIS A O 1
ATOM 2808 N N . TYR A 1 369 ? 6.433 13.926 -51.927 1.00 83.81 369 TYR A N 1
ATOM 2809 C CA . TYR A 1 369 ? 5.794 15.244 -51.811 1.00 83.81 369 TYR A CA 1
ATOM 2810 C C . TYR A 1 369 ? 4.257 15.214 -51.877 1.00 83.81 369 TYR A C 1
ATOM 2812 O O . TYR A 1 369 ? 3.633 16.263 -51.731 1.00 83.81 369 TYR A O 1
ATOM 2820 N N . GLY A 1 370 ? 3.649 14.032 -52.033 1.00 75.25 370 GLY A N 1
ATOM 2821 C CA . GLY A 1 370 ? 2.200 13.832 -51.925 1.00 75.25 370 GLY A CA 1
ATOM 2822 C C . GLY A 1 370 ? 1.401 14.260 -53.158 1.00 75.25 370 GLY A C 1
ATOM 2823 O O . GLY A 1 370 ? 0.316 14.819 -53.003 1.00 75.25 370 GLY A O 1
ATOM 2824 N N . TYR A 1 371 ? 1.942 14.020 -54.355 1.00 63.62 371 TYR A N 1
ATOM 2825 C CA . TYR A 1 371 ? 1.320 14.361 -55.643 1.00 63.62 371 TYR A CA 1
ATOM 2826 C C . TYR A 1 371 ? 0.737 13.156 -56.375 1.00 63.62 371 TYR A C 1
ATOM 2828 O O . TYR A 1 371 ? 1.317 12.051 -56.256 1.00 63.62 371 TYR A O 1
#

Sequence (371 aa):
MAEIRRLQSQPVFNKPIGVVTPSNAGVRAAEETANLGARMMQSFFNKEVQAQQEKGVEIASQFAVRNAKQDVEYRSLPQGMSKIAQKTAQPLIDKKYQAAIMADMKKEAAKYRADNPDDPDGFDTAFSAYINKAAELSDDRYKSFIMDLGGELAGSNYAALYADKVDAEDMQNFKDTYDAILSAQQDLAAFVESGAAGASSTVARITYDNLNKEIDELVEIHGDRMSVTAESELRKGLKRSYGGAMANNVVNKLVSLPEFQDPIMGAQAAANVINGLELAFRNGKTDALSPAVLGKLKQAGFSKEMISPKFLDAESRRIIAGDISVTENTMQEQLTSTRNARLAQASIATLLSNGIVSKKEMDNVFTHYGY

Foldseek 3Di:
DDDDDDDDDDDDPPPDPPPPDPDCPVVVVVVVVVVVVVVVVVVVVVVVLVVLLVLLVVQLVVDDQADPVRDGDDDDDDPPRDPSSCVNNVVSNVVVSLVSLLVVLLVVLVVLCVVQVQNLPSSLVVLVVVLVVCLVPDDVVCNVVSNVSSVVSSVVSSVVSVVVNVVVVLVVVLVVLLVVLVVLLQVLLVCLLVPVDLLPRPVSVVSLVVSLVSLVVSCVSPVVVDDPCRSVVSLLSSLLSSLLSSLNLLLVLLCPDPCLVPLPPSLVVSLLLLLLVLCCLQVLHNPPPDPVSVVSSVSSRDDSVSSHCVRHPNVSSNVSSVVSVVVSVVSNVVSVLSVLVVLLVVQVVCVVVVHDDDPVSVVSVCVNVVD

Secondary structure (DSSP, 8-state):
-----------------------THHHHHHHHHHHHHHHHHHHHHHHHHHHHHHHHHHHHHH---B-TTS-B---PPPTT--HHHHHHHHHHHHHHHHHHHHHHHHHHHHHHHHHSTT-HHHHHHHHHHHHHHHHHHS-GGGHHHHHHHHHHHHHHHHHHHHHHHHHHHHHHHHHHHHHHHHHHHHHHHHHHHTTSS-TT-HHHHHHHHHHHHHHHHHHHHHTTTS-TTHHHHHHHHHHHHHHHHHHHHHHHHHHTSTTTS-TTTHHHHHHHHHHHHHHHHHHT-STTS-HHHHHHHHHTT--GGGG-TTTS-HHHHHHHHHHHHHHHHHHHHHHHHHHHHHHHHHHHHHHHTT----HHHHHHHHHHHT-

pLDDT: mean 84.83, std 13.51, range [33.56, 96.5]

Radius of gyration: 53.86 Å; chains: 1; bounding box: 89×93×188 Å